Protein AF-A0A661XC95-F1 (afdb_monomer)

Foldseek 3Di:
DDDPVVVVVVVVVVVVVVVVVVVCCCCVPVVVVVVVVQCVQFDWDFDKQWAAFAFEAEPVRHGQWDRPDQQDIDGPLPPLSCLACPGADPNSQGQDHPSPVCRDQRRDDIDGATWTAHPVRHIDPPPPDPDDDRNGGHYDYAHEDPVVSNVQQVVQVVVCVVVVDQKGWDWDADPPVRGTHYTGMDGNVVPCSHDDDCVPPPDDDPPPVCVVPVLVVCVVVVVDDQFDKDACVQAWDDDPPDTHGDPGGDGIDGSVRSD

Structure (mmCIF, N/CA/C/O backbone):
data_AF-A0A661XC95-F1
#
_entry.id   AF-A0A661XC95-F1
#
loop_
_atom_site.group_PDB
_atom_site.id
_atom_site.type_symbol
_atom_site.label_atom_id
_atom_site.label_alt_id
_atom_site.label_comp_id
_atom_site.label_asym_id
_atom_site.label_entity_id
_atom_site.label_seq_id
_atom_site.pdbx_PDB_ins_code
_atom_site.Cartn_x
_atom_site.Cartn_y
_atom_site.Cartn_z
_atom_site.occupancy
_atom_site.B_iso_or_equiv
_atom_site.auth_seq_id
_atom_site.auth_comp_id
_atom_site.auth_asym_id
_atom_site.auth_atom_id
_atom_site.pdbx_PDB_model_num
ATOM 1 N N . MET A 1 1 ? 47.192 -33.156 -85.370 1.00 61.28 1 MET A N 1
ATOM 2 C CA . MET A 1 1 ? 48.100 -32.027 -85.066 1.00 61.28 1 MET A CA 1
ATOM 3 C C . MET A 1 1 ? 47.210 -30.832 -84.751 1.00 61.28 1 MET A C 1
ATOM 5 O O . MET A 1 1 ? 46.453 -30.442 -85.624 1.00 61.28 1 MET A O 1
ATOM 9 N N . VAL A 1 2 ? 47.159 -30.347 -83.506 1.00 69.81 2 VAL A N 1
ATOM 10 C CA . VAL A 1 2 ? 46.219 -29.265 -83.140 1.00 69.81 2 VAL A CA 1
ATOM 11 C C . VAL A 1 2 ? 46.620 -27.973 -83.857 1.00 69.81 2 VAL A C 1
ATOM 13 O O . VAL A 1 2 ? 47.780 -27.551 -83.767 1.00 69.81 2 VAL A O 1
ATOM 16 N N . ASP A 1 3 ? 45.662 -27.360 -84.555 1.00 82.44 3 ASP A N 1
ATOM 17 C CA . ASP A 1 3 ? 45.859 -26.136 -85.330 1.00 82.44 3 ASP A CA 1
ATOM 18 C C . ASP A 1 3 ? 46.505 -25.034 -84.485 1.00 82.44 3 ASP A C 1
ATOM 20 O O . ASP A 1 3 ? 46.140 -24.808 -83.326 1.00 82.44 3 ASP A O 1
ATOM 24 N N . SER A 1 4 ? 47.469 -24.315 -85.063 1.00 81.94 4 SER A N 1
ATOM 25 C CA . SER A 1 4 ? 48.186 -23.237 -84.364 1.00 81.94 4 SER A CA 1
ATOM 26 C C . SER A 1 4 ? 47.232 -22.151 -83.847 1.00 81.94 4 SER A C 1
ATOM 28 O O . SER A 1 4 ? 47.476 -21.571 -82.793 1.00 81.94 4 SER A O 1
ATOM 30 N N . ARG A 1 5 ? 46.089 -21.947 -84.519 1.00 83.81 5 ARG A N 1
ATOM 31 C CA . ARG A 1 5 ? 45.014 -21.034 -84.090 1.00 83.81 5 ARG A CA 1
ATOM 32 C C . ARG A 1 5 ? 44.337 -21.489 -82.795 1.00 83.81 5 ARG A C 1
ATOM 34 O O . ARG A 1 5 ? 44.127 -20.677 -81.900 1.00 83.81 5 ARG A O 1
ATOM 41 N N . ILE A 1 6 ? 44.056 -22.787 -82.664 1.00 87.44 6 ILE A N 1
ATOM 42 C CA . ILE A 1 6 ? 43.434 -23.362 -81.462 1.00 87.44 6 ILE A CA 1
ATOM 43 C C . ILE A 1 6 ? 44.389 -23.238 -80.275 1.00 87.44 6 ILE A C 1
ATOM 45 O O . ILE A 1 6 ? 43.962 -22.844 -79.196 1.00 87.44 6 ILE A O 1
ATOM 49 N N . ARG A 1 7 ? 45.691 -23.486 -80.476 1.00 86.25 7 ARG A N 1
ATOM 50 C CA . ARG A 1 7 ? 46.709 -23.322 -79.423 1.00 86.25 7 ARG A CA 1
ATOM 51 C C . ARG A 1 7 ? 46.819 -21.881 -78.921 1.00 86.25 7 ARG A C 1
ATOM 53 O O . ARG A 1 7 ? 46.944 -21.681 -77.718 1.00 86.25 7 ARG A O 1
ATOM 60 N N . ILE A 1 8 ? 46.715 -20.893 -79.810 1.00 88.19 8 ILE A N 1
ATOM 61 C CA . ILE A 1 8 ? 46.724 -19.471 -79.431 1.00 88.19 8 ILE A CA 1
ATOM 62 C C . ILE A 1 8 ? 45.481 -19.118 -78.602 1.00 88.19 8 ILE A C 1
ATOM 64 O O . ILE A 1 8 ? 45.605 -18.482 -77.559 1.00 88.19 8 ILE A O 1
ATOM 68 N N . ILE A 1 9 ? 44.292 -19.572 -79.013 1.00 88.62 9 ILE A N 1
ATOM 69 C CA . ILE A 1 9 ? 43.045 -19.319 -78.270 1.00 88.62 9 ILE A CA 1
ATOM 70 C C . ILE A 1 9 ? 43.092 -19.975 -76.883 1.00 88.62 9 ILE A C 1
ATOM 72 O O . ILE A 1 9 ? 42.761 -19.336 -75.886 1.00 88.62 9 ILE A O 1
ATOM 76 N N . LEU A 1 10 ? 43.557 -21.225 -76.801 1.00 89.62 10 LEU A N 1
ATOM 77 C CA . LEU A 1 10 ? 43.694 -21.955 -75.538 1.00 89.62 10 LEU A CA 1
ATOM 78 C C . LEU A 1 10 ? 44.702 -21.279 -74.602 1.00 89.62 10 LEU A C 1
ATOM 80 O O . LEU A 1 10 ? 44.463 -21.182 -73.401 1.00 89.62 10 LEU A O 1
ATOM 84 N N . PHE A 1 11 ? 45.795 -20.753 -75.155 1.00 91.75 11 PHE A N 1
ATOM 85 C CA . PHE A 1 11 ? 46.785 -19.997 -74.398 1.00 91.75 11 PHE A CA 1
ATOM 86 C C . PHE A 1 11 ? 46.203 -18.697 -73.826 1.00 91.75 11 PHE A C 1
ATOM 88 O O . PHE A 1 11 ? 46.366 -18.432 -72.638 1.00 91.75 11 PHE A O 1
ATOM 95 N N . ILE A 1 12 ? 45.465 -17.923 -74.629 1.00 92.62 12 ILE A N 1
ATOM 96 C CA . ILE A 1 12 ? 44.780 -16.703 -74.166 1.00 92.62 12 ILE A CA 1
ATOM 97 C C . ILE A 1 12 ? 43.753 -17.038 -73.075 1.00 92.62 12 ILE A C 1
ATOM 99 O O . ILE A 1 12 ? 43.665 -16.339 -72.064 1.00 92.62 12 ILE A O 1
ATOM 103 N N . PHE A 1 13 ? 43.011 -18.134 -73.240 1.00 94.00 13 PHE A N 1
ATOM 104 C CA . PHE A 1 13 ? 42.031 -18.591 -72.260 1.00 94.00 13 PHE A CA 1
ATOM 105 C C . PHE A 1 13 ? 42.691 -18.955 -70.921 1.00 94.00 13 PHE A C 1
ATOM 107 O O . PHE A 1 13 ? 42.285 -18.441 -69.878 1.00 94.00 13 PHE A O 1
ATOM 114 N N . ILE A 1 14 ? 43.764 -19.751 -70.941 1.00 93.75 14 ILE A N 1
ATOM 115 C CA . ILE A 1 14 ? 44.538 -20.112 -69.741 1.00 93.75 14 ILE A CA 1
ATOM 116 C C . ILE A 1 14 ? 45.132 -18.863 -69.077 1.00 93.75 14 ILE A C 1
ATOM 118 O O . ILE A 1 14 ? 45.064 -18.717 -67.855 1.00 93.75 14 ILE A O 1
ATOM 122 N N . LEU A 1 15 ? 45.664 -17.933 -69.872 1.00 94.44 15 LEU A N 1
ATOM 123 C CA . LEU A 1 15 ? 46.223 -16.681 -69.368 1.00 94.44 15 LEU A CA 1
ATOM 124 C C . LEU A 1 15 ? 45.158 -15.834 -68.654 1.00 94.44 15 LEU A C 1
ATOM 126 O O . LEU A 1 15 ? 45.433 -15.262 -67.600 1.00 94.44 15 LEU A O 1
ATOM 130 N N . SER A 1 16 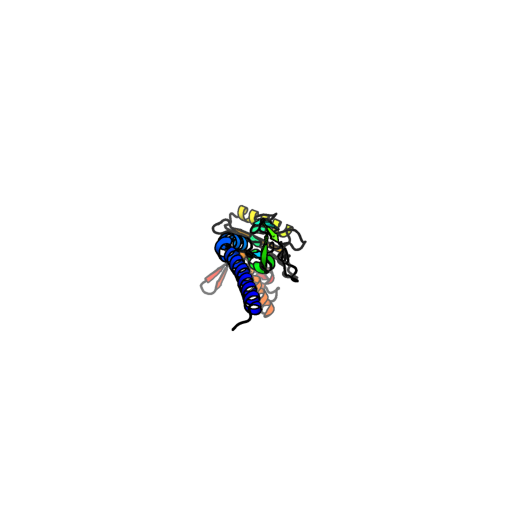? 43.925 -15.799 -69.166 1.00 93.19 16 SER A N 1
ATOM 131 C CA . SER A 1 16 ? 42.825 -15.072 -68.521 1.00 93.19 16 SER A CA 1
ATOM 132 C C . SER A 1 16 ? 42.447 -15.664 -67.155 1.00 93.19 16 SER A C 1
ATOM 134 O O . SER A 1 16 ? 42.276 -14.925 -66.183 1.00 93.19 16 SER A O 1
ATOM 136 N N . PHE A 1 17 ? 42.414 -16.998 -67.041 1.00 94.50 17 PHE A N 1
ATOM 137 C CA . PHE A 1 17 ? 42.200 -17.689 -65.768 1.00 94.50 17 PHE A CA 1
ATOM 138 C C . PHE A 1 17 ? 43.326 -17.409 -64.780 1.00 94.50 17 PHE A C 1
ATOM 140 O O . PHE A 1 17 ? 43.060 -17.178 -63.601 1.00 94.50 17 PHE A O 1
ATOM 147 N N . PHE A 1 18 ? 44.572 -17.360 -65.253 1.00 95.56 18 PHE A N 1
ATOM 148 C CA . PHE A 1 18 ? 45.712 -17.024 -64.407 1.00 95.56 18 PHE A CA 1
ATOM 149 C C . PHE A 1 18 ? 45.583 -15.619 -63.797 1.00 95.56 18 PHE A C 1
ATOM 151 O O . PHE A 1 18 ? 45.851 -15.440 -62.609 1.00 95.56 18 PHE A O 1
ATOM 158 N N . VAL A 1 19 ? 45.092 -14.633 -64.558 1.00 95.56 19 VAL A N 1
ATOM 159 C CA . VAL A 1 19 ? 44.824 -13.277 -64.043 1.00 95.56 19 VAL A CA 1
ATOM 160 C C . VAL A 1 19 ? 43.745 -13.293 -62.954 1.00 95.56 19 VAL A C 1
ATOM 162 O O . VAL A 1 19 ? 43.924 -12.667 -61.907 1.00 95.56 19 VAL A O 1
ATOM 165 N N . VAL A 1 20 ? 42.651 -14.036 -63.152 1.00 93.94 20 VAL A N 1
ATOM 166 C CA . VAL A 1 20 ? 41.572 -14.159 -62.153 1.00 93.94 20 VAL A CA 1
ATOM 167 C C . VAL A 1 20 ? 42.067 -14.859 -60.885 1.00 93.94 20 VAL A C 1
ATOM 169 O O . VAL A 1 20 ? 41.825 -14.368 -59.783 1.00 93.94 20 VAL A O 1
ATOM 172 N N . ILE A 1 21 ? 42.805 -15.965 -61.023 1.00 94.50 21 ILE A N 1
ATOM 173 C CA . ILE A 1 21 ? 43.371 -16.719 -59.895 1.00 94.50 21 ILE A CA 1
ATOM 174 C C . ILE A 1 21 ? 44.375 -15.858 -59.125 1.00 94.50 21 ILE A C 1
ATOM 176 O O . ILE A 1 21 ? 44.310 -15.793 -57.900 1.00 94.50 21 ILE A O 1
ATOM 180 N N . SER A 1 22 ? 45.254 -15.139 -59.826 1.00 93.56 22 SER A N 1
ATOM 181 C CA . SER A 1 22 ? 46.202 -14.200 -59.217 1.00 93.56 22 SER A CA 1
ATOM 182 C C . SER A 1 22 ? 45.478 -13.091 -58.449 1.00 93.56 22 SER A C 1
ATOM 184 O O . SER A 1 22 ? 45.824 -12.778 -57.306 1.00 93.56 22 SER A O 1
ATOM 186 N N . ARG A 1 23 ? 44.391 -12.549 -59.014 1.00 93.56 23 ARG A N 1
ATOM 187 C CA . ARG A 1 23 ? 43.562 -11.547 -58.337 1.00 93.56 23 ARG A CA 1
ATOM 188 C C . ARG A 1 23 ? 42.872 -12.108 -57.093 1.00 93.56 23 ARG A C 1
ATOM 190 O O . ARG A 1 23 ? 42.846 -11.433 -56.064 1.00 93.56 23 ARG A O 1
ATOM 197 N N . LEU A 1 24 ? 42.343 -13.330 -57.157 1.00 91.56 24 LEU A N 1
ATOM 198 C CA . LEU A 1 24 ? 41.747 -14.007 -56.004 1.00 91.56 24 LEU A CA 1
ATOM 199 C C . LEU A 1 24 ? 42.789 -14.292 -54.922 1.00 91.56 24 LEU A C 1
ATOM 201 O O . LEU A 1 24 ? 42.531 -13.987 -53.763 1.00 91.56 24 LEU A O 1
ATOM 205 N N . PHE A 1 25 ? 43.981 -14.769 -55.285 1.00 93.44 25 PHE A N 1
ATOM 206 C CA . PHE A 1 25 ? 45.091 -14.977 -54.353 1.00 93.44 25 PHE A CA 1
ATOM 207 C C . PHE A 1 25 ? 45.499 -13.666 -53.666 1.00 93.44 25 PHE A C 1
ATOM 209 O O . PHE A 1 25 ? 45.665 -13.611 -52.444 1.00 93.44 25 PHE A O 1
ATOM 216 N N . GLN A 1 26 ? 45.566 -12.567 -54.423 1.00 89.00 26 GLN A N 1
ATOM 217 C CA . GLN A 1 26 ? 45.837 -11.241 -53.876 1.00 89.00 26 GLN A CA 1
ATOM 218 C C . GLN A 1 26 ? 44.773 -10.809 -52.855 1.00 89.00 26 GLN A C 1
ATOM 220 O O . GLN A 1 26 ? 45.107 -10.217 -51.832 1.00 89.00 26 GLN A O 1
ATOM 225 N N . ILE A 1 27 ? 43.495 -11.106 -53.095 1.00 85.88 27 ILE A N 1
ATOM 226 C CA . ILE A 1 27 ? 42.402 -10.722 -52.192 1.00 85.88 27 ILE A CA 1
ATOM 227 C C . ILE A 1 27 ? 42.327 -11.654 -50.973 1.00 85.88 27 ILE A C 1
ATOM 229 O O . ILE A 1 27 ? 42.219 -11.176 -49.843 1.00 85.88 27 ILE A O 1
ATOM 233 N N . GLN A 1 28 ? 42.396 -12.967 -51.193 1.00 85.62 28 GLN A N 1
ATOM 234 C CA . GLN A 1 28 ? 42.127 -14.001 -50.192 1.00 85.62 28 GLN A CA 1
ATOM 235 C C . GLN A 1 28 ? 43.339 -14.388 -49.349 1.00 85.62 28 GLN A C 1
ATOM 237 O O . GLN A 1 28 ? 43.136 -14.833 -48.228 1.00 85.62 28 GLN A O 1
ATOM 242 N N . VAL A 1 29 ? 44.569 -14.230 -49.849 1.00 87.44 29 VAL A N 1
ATOM 243 C CA . VAL A 1 29 ? 45.795 -14.615 -49.125 1.00 87.44 29 VAL A CA 1
ATOM 244 C C . VAL A 1 29 ? 46.542 -13.375 -48.648 1.00 87.44 29 VAL A C 1
ATOM 246 O O . VAL A 1 29 ? 46.745 -13.195 -47.448 1.00 87.44 29 VAL A O 1
ATOM 249 N N . ILE A 1 30 ? 46.878 -12.462 -49.566 1.00 86.38 30 ILE A N 1
ATOM 250 C CA . ILE A 1 30 ? 47.629 -11.237 -49.232 1.00 86.38 30 ILE A CA 1
ATOM 251 C C . ILE A 1 30 ? 46.717 -10.228 -48.517 1.00 86.38 30 ILE A C 1
ATOM 253 O O . ILE A 1 30 ? 47.049 -9.689 -47.460 1.00 86.38 30 ILE A O 1
ATOM 257 N N . GLY A 1 31 ? 45.527 -9.995 -49.073 1.00 84.25 31 GLY A N 1
ATOM 258 C CA . GLY A 1 31 ? 44.527 -9.067 -48.553 1.00 84.25 31 GLY A CA 1
ATOM 259 C C . GLY A 1 31 ? 43.736 -9.588 -47.353 1.00 84.25 31 GLY A C 1
ATOM 260 O O . GLY A 1 31 ? 43.016 -8.798 -46.734 1.00 84.25 31 GLY A O 1
ATOM 261 N N . TYR A 1 32 ? 43.884 -10.868 -46.983 1.00 82.38 32 TYR A N 1
ATOM 262 C CA . TYR A 1 32 ? 43.092 -11.520 -45.934 1.00 82.38 32 TYR A CA 1
ATOM 263 C C . TYR A 1 32 ? 43.038 -10.703 -44.651 1.00 82.38 32 TYR A C 1
ATOM 265 O O . TYR A 1 32 ? 41.961 -10.415 -44.137 1.00 82.38 32 TYR A O 1
ATOM 273 N N . LYS A 1 33 ? 44.203 -10.284 -44.140 1.00 81.69 33 LYS A N 1
ATOM 274 C CA . LYS A 1 33 ? 44.282 -9.559 -42.866 1.00 81.69 33 LYS A CA 1
ATOM 275 C C . LYS A 1 33 ? 43.485 -8.253 -42.920 1.00 81.69 33 LYS A C 1
ATOM 277 O O . LYS A 1 33 ? 42.755 -7.952 -41.980 1.00 81.69 33 LYS A O 1
ATOM 282 N N . ARG A 1 34 ? 43.559 -7.518 -44.035 1.00 82.19 34 ARG A N 1
ATOM 283 C CA . ARG A 1 34 ? 42.839 -6.252 -44.240 1.00 82.19 34 ARG A CA 1
ATOM 284 C C . ARG A 1 34 ? 41.330 -6.473 -44.352 1.00 82.19 34 ARG A C 1
ATOM 286 O O . ARG A 1 34 ? 40.572 -5.802 -43.658 1.00 82.19 34 ARG A O 1
ATOM 293 N N . PHE A 1 35 ? 40.886 -7.414 -45.183 1.00 78.62 35 PHE A N 1
ATOM 294 C CA . PHE A 1 35 ? 39.456 -7.680 -45.374 1.00 78.62 35 PHE A CA 1
ATOM 295 C C . PHE A 1 35 ? 38.817 -8.358 -44.159 1.00 78.62 35 PHE A C 1
ATOM 297 O O . PHE A 1 35 ? 37.710 -7.992 -43.781 1.00 78.62 35 PHE A O 1
ATOM 304 N N . SER A 1 36 ? 39.535 -9.248 -43.471 1.00 76.56 36 SER A N 1
ATOM 305 C CA . SER A 1 36 ? 39.107 -9.844 -42.200 1.00 76.56 36 SER A CA 1
ATOM 306 C C . SER A 1 36 ? 38.964 -8.783 -41.104 1.00 76.56 36 SER A C 1
ATOM 308 O O . SER A 1 36 ? 37.989 -8.796 -40.358 1.00 76.56 36 SER A O 1
ATOM 310 N N . GLN A 1 37 ? 39.867 -7.797 -41.037 1.00 75.69 37 GLN A N 1
ATOM 311 C CA . GLN A 1 37 ? 39.726 -6.660 -40.120 1.00 75.69 37 GLN A CA 1
ATOM 312 C C . GLN A 1 37 ? 38.546 -5.745 -40.476 1.00 75.69 37 GLN A C 1
ATOM 314 O O . GLN A 1 37 ? 37.848 -5.279 -39.578 1.00 75.69 37 GLN A O 1
ATOM 319 N N . LEU A 1 38 ? 38.297 -5.485 -41.762 1.00 74.25 38 LEU A N 1
ATOM 320 C CA . LEU A 1 38 ? 37.144 -4.694 -42.210 1.00 74.25 38 LEU A CA 1
ATOM 321 C C . LEU A 1 38 ? 35.818 -5.423 -41.944 1.00 74.25 38 LEU A C 1
ATOM 323 O O . LEU A 1 38 ? 34.890 -4.806 -41.426 1.00 74.25 38 LEU A O 1
ATOM 327 N N . ALA A 1 39 ? 35.760 -6.736 -42.181 1.00 68.19 39 ALA A N 1
ATOM 328 C CA . ALA A 1 39 ? 34.625 -7.584 -41.818 1.00 68.19 39 ALA A CA 1
ATOM 329 C C . ALA A 1 39 ? 34.418 -7.621 -40.294 1.00 68.19 39 ALA A C 1
ATOM 331 O O . ALA A 1 39 ? 33.295 -7.451 -39.824 1.00 68.19 39 ALA A O 1
ATOM 332 N N . LYS A 1 40 ? 35.510 -7.706 -39.512 1.00 67.81 40 LYS A N 1
ATOM 333 C CA . LYS A 1 40 ? 35.492 -7.571 -38.043 1.00 67.81 40 LYS A CA 1
ATOM 334 C C . LYS A 1 40 ? 34.888 -6.259 -37.560 1.00 67.81 40 LYS A C 1
ATOM 336 O O . LYS A 1 40 ? 34.184 -6.244 -36.554 1.00 67.81 40 LYS A O 1
ATOM 341 N N . LYS A 1 41 ? 35.127 -5.172 -38.292 1.00 67.19 41 LYS A N 1
ATOM 342 C CA . LYS A 1 41 ? 34.551 -3.852 -38.010 1.00 67.19 41 LYS A CA 1
ATOM 343 C C . LYS A 1 41 ? 33.086 -3.728 -38.449 1.00 67.19 41 LYS A C 1
ATOM 345 O O . LYS A 1 41 ? 32.347 -2.986 -37.812 1.00 67.19 41 LYS A O 1
ATOM 350 N N . GLN A 1 42 ? 32.671 -4.452 -39.489 1.00 60.69 42 GLN A N 1
ATOM 351 C CA . GLN A 1 42 ? 31.314 -4.415 -40.051 1.00 60.69 42 GLN A CA 1
ATOM 352 C C . GLN A 1 42 ? 30.348 -5.454 -39.465 1.00 60.69 42 GLN A C 1
ATOM 354 O O . GLN A 1 42 ? 29.178 -5.460 -39.853 1.00 60.69 42 GLN A O 1
ATOM 359 N N . PHE A 1 43 ? 30.784 -6.325 -38.545 1.00 60.19 43 PHE A N 1
ATOM 360 C CA . PHE A 1 43 ? 29.888 -7.340 -37.997 1.00 60.19 43 PHE A CA 1
ATOM 361 C C . PHE A 1 43 ? 28.627 -6.703 -37.405 1.00 60.19 43 PHE A C 1
ATOM 363 O O . PHE A 1 43 ? 28.723 -5.773 -36.594 1.00 60.19 43 PHE A O 1
ATOM 370 N N . PRO A 1 44 ? 27.440 -7.205 -37.783 1.00 57.69 44 PRO A N 1
ATOM 371 C CA . PRO A 1 44 ? 26.209 -6.735 -37.192 1.00 57.69 44 PRO A CA 1
ATOM 372 C C . PRO A 1 44 ? 26.236 -7.073 -35.706 1.00 57.69 44 PRO A C 1
ATOM 374 O O . PRO A 1 44 ? 26.215 -8.243 -35.322 1.00 57.69 44 PRO A O 1
ATOM 377 N N . LYS A 1 45 ? 26.275 -6.046 -34.861 1.00 59.44 45 LYS A N 1
ATOM 378 C CA . LYS A 1 45 ? 26.039 -6.237 -33.436 1.00 59.44 45 LYS A CA 1
ATOM 379 C C . LYS A 1 45 ? 24.532 -6.290 -33.244 1.00 59.44 45 LYS A C 1
ATOM 381 O O . LYS A 1 45 ? 23.821 -5.332 -33.554 1.00 59.44 45 LYS A O 1
ATOM 386 N N . VAL A 1 46 ? 24.045 -7.427 -32.757 1.00 60.72 46 VAL A N 1
ATOM 387 C CA . VAL A 1 46 ? 22.696 -7.502 -32.197 1.00 60.72 46 VAL A CA 1
ATOM 388 C C . VAL A 1 46 ? 22.742 -6.669 -30.928 1.00 60.72 46 VAL A C 1
ATOM 390 O O . VAL A 1 46 ? 23.430 -7.039 -29.979 1.00 60.72 46 VAL A O 1
ATOM 393 N N . ASN A 1 47 ? 22.091 -5.511 -30.951 1.00 64.38 47 ASN A N 1
ATOM 394 C CA . ASN A 1 47 ? 21.921 -4.716 -29.752 1.00 64.38 47 ASN A CA 1
ATOM 395 C C . ASN A 1 47 ? 20.518 -4.969 -29.208 1.00 64.38 47 ASN A C 1
ATOM 397 O O . ASN A 1 47 ? 19.562 -5.157 -29.963 1.00 64.38 47 ASN A O 1
ATOM 401 N N . ILE A 1 48 ? 20.396 -4.998 -27.892 1.00 66.81 48 ILE A N 1
ATOM 402 C CA . ILE A 1 48 ? 19.097 -5.128 -27.244 1.00 66.81 48 ILE A CA 1
ATOM 403 C C . ILE A 1 48 ? 18.521 -3.714 -27.161 1.00 66.81 48 ILE A C 1
ATOM 405 O O . ILE A 1 48 ? 19.138 -2.844 -26.550 1.00 66.81 48 ILE A O 1
ATOM 409 N N . TRP A 1 49 ? 17.390 -3.463 -27.821 1.00 69.31 49 TRP A N 1
ATOM 410 C CA . TRP A 1 49 ? 16.634 -2.232 -27.628 1.00 69.31 49 TRP A CA 1
ATOM 411 C C . TRP A 1 49 ? 15.752 -2.419 -26.404 1.00 69.31 49 TRP A C 1
ATOM 413 O O . TRP A 1 49 ? 14.815 -3.221 -26.419 1.00 69.31 49 TRP A O 1
ATOM 423 N N . LYS A 1 50 ? 16.088 -1.709 -25.333 1.00 72.44 50 LYS A N 1
ATOM 424 C CA . LYS A 1 50 ? 15.247 -1.626 -24.149 1.00 72.44 50 LYS A CA 1
ATOM 425 C C . LYS A 1 50 ? 14.483 -0.305 -24.210 1.00 72.44 50 LYS A C 1
ATOM 427 O O . LYS A 1 50 ? 15.139 0.732 -24.324 1.00 72.44 50 LYS A O 1
ATOM 432 N N . PRO A 1 51 ? 13.146 -0.325 -24.174 1.00 78.81 51 PRO A N 1
ATOM 433 C CA . PRO A 1 51 ? 12.383 0.907 -24.062 1.00 78.81 51 PRO A CA 1
ATOM 434 C C . PRO A 1 51 ? 12.604 1.537 -22.682 1.00 78.81 51 PRO A C 1
ATOM 436 O O . PRO A 1 51 ? 12.938 0.855 -21.707 1.00 78.81 51 PRO A O 1
ATOM 439 N N . ARG A 1 52 ? 12.415 2.852 -22.594 1.00 84.81 52 ARG A N 1
ATOM 440 C CA . ARG A 1 52 ? 12.426 3.569 -21.318 1.00 84.81 52 ARG A CA 1
ATOM 441 C C . ARG A 1 52 ? 11.246 3.101 -20.473 1.00 84.81 52 ARG A C 1
ATOM 443 O O . ARG A 1 52 ? 10.144 2.952 -20.981 1.00 84.81 52 ARG A O 1
ATOM 450 N N . ARG A 1 53 ? 11.450 2.875 -19.179 1.00 89.62 53 ARG A N 1
ATOM 451 C CA . ARG A 1 53 ? 10.381 2.414 -18.284 1.00 89.62 53 ARG A CA 1
ATOM 452 C C . ARG A 1 53 ? 9.264 3.463 -18.170 1.00 89.62 53 ARG A C 1
ATOM 454 O O . ARG A 1 53 ? 9.565 4.645 -17.997 1.00 89.62 53 ARG A O 1
ATOM 461 N N . GLY A 1 54 ? 8.006 3.027 -18.231 1.00 91.81 54 GLY A N 1
ATOM 462 C CA . GLY A 1 54 ? 6.824 3.890 -18.139 1.00 91.81 54 GLY A CA 1
ATOM 463 C C . GLY A 1 54 ? 6.688 4.588 -16.783 1.00 91.81 54 GLY A C 1
ATOM 464 O O . GLY A 1 54 ? 7.234 4.129 -15.774 1.00 91.81 54 GLY A O 1
ATOM 465 N N . ASN A 1 55 ? 5.976 5.712 -16.752 1.00 93.38 55 ASN A N 1
ATOM 466 C CA . ASN A 1 55 ? 5.799 6.527 -15.548 1.00 93.38 55 ASN A CA 1
ATOM 467 C C . ASN A 1 55 ? 4.612 6.047 -14.707 1.00 93.38 55 ASN A C 1
ATOM 469 O O . ASN A 1 55 ? 3.718 5.353 -15.191 1.00 93.38 55 ASN A O 1
ATOM 473 N N . ILE A 1 56 ? 4.599 6.442 -13.438 1.00 94.31 56 ILE A N 1
ATOM 474 C CA . ILE A 1 56 ? 3.505 6.151 -12.513 1.00 94.31 56 ILE A CA 1
ATOM 475 C C . ILE A 1 56 ? 2.819 7.468 -12.175 1.00 94.31 56 ILE A C 1
ATOM 477 O O . ILE A 1 56 ? 3.479 8.427 -11.763 1.00 94.31 56 ILE A O 1
ATOM 481 N N . TYR A 1 57 ? 1.502 7.505 -12.336 1.00 94.44 57 TYR A N 1
ATOM 482 C CA . TYR A 1 57 ? 0.662 8.662 -12.064 1.00 94.44 57 TYR A CA 1
ATOM 483 C C . TYR A 1 57 ? -0.360 8.346 -10.978 1.00 94.44 57 TYR A C 1
ATOM 485 O O . TYR A 1 57 ? -0.737 7.195 -10.771 1.00 94.44 57 TYR A O 1
ATOM 493 N N . ASP A 1 58 ? -0.812 9.380 -10.283 1.00 94.12 58 ASP A N 1
ATOM 494 C CA . ASP A 1 58 ? -1.954 9.279 -9.379 1.00 94.12 58 ASP A CA 1
ATOM 495 C C . ASP A 1 58 ? -3.291 9.386 -10.134 1.00 94.12 58 ASP A C 1
ATOM 497 O O . ASP A 1 58 ? -3.308 9.569 -11.357 1.00 94.12 58 ASP A O 1
ATOM 501 N N . SER A 1 59 ? -4.412 9.315 -9.411 1.00 93.38 59 SER A N 1
ATOM 502 C CA . SER A 1 59 ? -5.759 9.326 -10.008 1.00 93.38 59 SER A CA 1
ATOM 503 C C . SER A 1 59 ? -6.087 10.612 -10.775 1.00 93.38 59 SER A C 1
ATOM 505 O O . SER A 1 59 ? -6.956 10.624 -11.643 1.00 93.38 59 SER A O 1
ATOM 507 N N . LYS A 1 60 ? -5.354 11.701 -10.505 1.00 93.69 60 LYS A N 1
ATOM 508 C CA . LYS A 1 60 ? -5.499 13.015 -11.152 1.00 93.69 60 LYS A CA 1
ATOM 509 C C . LYS A 1 60 ? -4.411 13.272 -12.200 1.00 93.69 60 LYS A C 1
ATOM 511 O O . LYS A 1 60 ? -4.276 14.396 -12.679 1.00 93.69 60 LYS A O 1
ATOM 516 N N . GLY A 1 61 ? -3.617 12.258 -12.550 1.00 92.75 61 GLY A N 1
ATOM 517 C CA . GLY A 1 61 ? -2.569 12.345 -13.567 1.00 92.75 61 GLY A CA 1
ATOM 518 C C . GLY A 1 61 ? -1.289 13.056 -13.117 1.00 92.75 61 GLY A C 1
ATOM 519 O O . GLY A 1 61 ? -0.467 13.427 -13.954 1.00 92.75 61 GLY A O 1
ATOM 520 N N . ARG A 1 62 ? -1.076 13.259 -11.813 1.00 92.06 62 ARG A N 1
ATOM 521 C CA . ARG A 1 62 ? 0.155 13.868 -11.282 1.00 92.06 62 ARG A CA 1
ATOM 522 C C . ARG A 1 62 ? 1.245 12.803 -11.125 1.00 92.06 62 ARG A C 1
ATOM 524 O O . ARG A 1 62 ? 0.971 11.686 -10.696 1.00 92.06 62 ARG A O 1
ATOM 531 N N . ILE A 1 63 ? 2.501 13.163 -11.398 1.00 91.38 63 ILE A N 1
ATOM 532 C CA . ILE A 1 63 ? 3.661 12.245 -11.420 1.00 91.38 63 ILE A CA 1
ATOM 533 C C . ILE A 1 63 ? 3.994 11.681 -10.033 1.00 91.38 63 ILE A C 1
ATOM 535 O O . ILE A 1 63 ? 4.514 12.406 -9.184 1.00 91.38 63 ILE A O 1
ATOM 539 N N . VAL A 1 64 ? 3.736 10.399 -9.806 1.00 92.31 64 VAL A N 1
ATOM 540 C CA . VAL A 1 64 ? 4.111 9.670 -8.582 1.00 92.31 64 VAL A CA 1
ATOM 541 C C . VAL A 1 64 ? 5.544 9.150 -8.679 1.00 92.31 64 VAL A C 1
ATOM 543 O O . VAL A 1 64 ? 6.317 9.330 -7.742 1.00 92.31 64 VAL A O 1
ATOM 546 N N . ALA A 1 65 ? 5.918 8.567 -9.821 1.00 92.06 65 ALA A N 1
ATOM 547 C CA . ALA A 1 65 ? 7.287 8.140 -10.096 1.00 92.06 65 ALA A CA 1
ATOM 548 C C . ALA A 1 65 ? 7.652 8.391 -11.564 1.00 92.06 65 ALA A C 1
ATOM 550 O O . ALA A 1 65 ? 6.926 7.989 -12.478 1.00 92.06 65 ALA A O 1
ATOM 551 N N . LEU A 1 66 ? 8.790 9.050 -11.776 1.00 91.81 66 LEU A N 1
ATOM 552 C CA . LEU A 1 66 ? 9.341 9.383 -13.087 1.00 91.81 66 LEU A CA 1
ATOM 553 C C . LEU A 1 66 ? 10.624 8.592 -13.335 1.00 91.81 66 LEU A C 1
ATOM 555 O O . LEU A 1 66 ? 11.469 8.482 -12.451 1.00 91.81 66 LEU A O 1
ATOM 559 N N . THR A 1 67 ? 10.810 8.088 -14.552 1.00 88.38 67 THR A N 1
ATOM 560 C CA . THR A 1 67 ? 12.107 7.535 -14.975 1.00 88.38 67 THR A CA 1
ATOM 561 C C . THR A 1 67 ? 13.052 8.669 -15.371 1.00 88.38 67 THR A C 1
ATOM 563 O O . THR A 1 67 ? 12.787 9.343 -16.369 1.00 88.38 67 THR A O 1
ATOM 566 N N . VAL A 1 68 ? 14.148 8.877 -14.636 1.00 84.12 68 VAL A N 1
ATOM 567 C CA . VAL A 1 68 ? 15.171 9.886 -14.993 1.00 84.12 68 VAL A CA 1
ATOM 568 C C . VAL A 1 68 ? 16.205 9.262 -15.924 1.00 84.12 68 VAL A C 1
ATOM 570 O O . VAL A 1 68 ? 16.351 9.703 -17.061 1.00 84.12 68 VAL A O 1
ATOM 573 N N . GLU A 1 69 ? 16.818 8.165 -15.481 1.00 77.25 69 GLU A N 1
ATOM 574 C CA . GLU A 1 69 ? 17.776 7.361 -16.242 1.00 77.25 69 GLU A CA 1
ATOM 575 C C . GLU A 1 69 ? 17.405 5.868 -16.200 1.00 77.25 69 GLU A C 1
ATOM 577 O O . GLU A 1 69 ? 16.493 5.448 -15.479 1.00 77.25 69 GLU A O 1
ATOM 582 N N . GLU A 1 70 ? 18.075 5.040 -17.008 1.00 72.19 70 GLU A N 1
ATOM 583 C CA . GLU A 1 70 ? 17.822 3.595 -17.024 1.00 72.19 70 GLU A CA 1
ATOM 584 C C . GLU A 1 70 ? 18.170 2.984 -15.656 1.00 72.19 70 GLU A C 1
ATOM 586 O O . GLU A 1 70 ? 19.336 2.858 -15.295 1.00 72.19 70 GLU A O 1
ATOM 591 N N . GLY A 1 71 ? 17.140 2.586 -14.903 1.00 74.31 71 GLY A N 1
ATOM 592 C CA . GLY A 1 71 ? 17.287 2.014 -13.562 1.00 74.31 71 GLY A CA 1
ATOM 593 C C . GLY A 1 71 ? 17.131 3.013 -12.414 1.00 74.31 71 GLY A C 1
ATOM 594 O O . GLY A 1 71 ? 17.172 2.586 -11.263 1.00 74.31 71 GLY A O 1
ATOM 595 N N . GLU A 1 72 ? 16.879 4.296 -12.697 1.00 82.38 72 GLU A N 1
ATOM 596 C CA . GLU A 1 72 ? 16.667 5.324 -11.674 1.00 82.38 72 GLU A CA 1
ATOM 597 C C . GLU A 1 72 ? 15.244 5.899 -11.717 1.00 82.38 72 GLU A C 1
ATOM 599 O O . GLU A 1 72 ? 14.719 6.286 -12.770 1.00 82.38 72 GLU A O 1
ATOM 604 N N . ARG A 1 73 ? 14.615 5.968 -10.537 1.00 87.06 73 ARG A N 1
ATOM 605 C CA . ARG A 1 73 ? 13.286 6.549 -10.337 1.00 87.06 73 ARG A CA 1
ATOM 606 C C . ARG A 1 73 ? 13.376 7.800 -9.483 1.00 87.06 73 ARG A C 1
ATOM 608 O O . ARG A 1 73 ? 13.903 7.763 -8.378 1.00 87.06 73 ARG A O 1
ATOM 615 N N . PHE A 1 74 ? 12.769 8.874 -9.969 1.00 89.56 74 PHE A N 1
ATOM 616 C CA . PHE A 1 74 ? 12.527 10.078 -9.192 1.00 89.56 74 PHE A CA 1
ATOM 617 C C . PHE A 1 74 ? 11.099 10.074 -8.646 1.00 89.56 74 PHE A C 1
ATOM 619 O O . PHE A 1 74 ? 10.135 9.995 -9.413 1.00 89.56 74 PHE A O 1
ATOM 626 N N . ILE A 1 75 ? 10.972 10.167 -7.322 1.00 89.94 75 ILE A N 1
ATOM 627 C CA . ILE A 1 75 ? 9.701 10.182 -6.591 1.00 89.94 75 ILE A CA 1
ATOM 628 C C . ILE A 1 75 ? 9.577 11.552 -5.908 1.00 89.94 75 ILE A C 1
ATOM 630 O O . ILE A 1 75 ? 10.264 11.788 -4.913 1.00 89.94 75 ILE A O 1
ATOM 634 N N . PRO A 1 76 ? 8.725 12.469 -6.409 1.00 85.38 76 PRO A N 1
ATOM 635 C CA . PRO A 1 76 ? 8.689 13.851 -5.923 1.00 85.38 76 PRO A CA 1
ATOM 636 C C . PRO A 1 76 ? 8.400 14.013 -4.424 1.00 85.38 76 PRO A C 1
ATOM 638 O O . PRO A 1 76 ? 8.850 14.983 -3.824 1.00 85.38 76 PRO A O 1
ATOM 641 N N . GLU A 1 77 ? 7.652 13.087 -3.815 1.00 80.12 77 GLU A N 1
ATOM 642 C CA . GLU A 1 77 ? 7.234 13.176 -2.401 1.00 80.12 77 GLU A CA 1
ATOM 643 C C . GLU A 1 77 ? 8.057 12.292 -1.455 1.00 80.12 77 GLU A C 1
ATOM 645 O O . GLU A 1 77 ? 7.723 12.165 -0.275 1.00 80.12 77 GLU A O 1
ATOM 650 N N . GLY A 1 78 ? 9.130 11.679 -1.967 1.00 83.38 78 GLY A N 1
ATOM 651 C CA . GLY A 1 78 ? 10.067 10.867 -1.194 1.00 83.38 78 GLY A CA 1
ATOM 652 C C . GLY A 1 78 ? 9.391 9.752 -0.393 1.00 83.38 78 GLY A C 1
ATOM 653 O O . GLY A 1 78 ? 8.553 9.008 -0.912 1.00 83.38 78 GLY A O 1
ATOM 654 N N . GLU A 1 79 ? 9.747 9.656 0.892 1.00 78.44 79 GLU A N 1
ATOM 655 C CA . GLU A 1 79 ? 9.421 8.518 1.764 1.00 78.44 79 GLU A CA 1
ATOM 656 C C . GLU A 1 79 ? 7.932 8.144 1.807 1.00 78.44 79 GLU A C 1
ATOM 658 O O . GLU A 1 79 ? 7.608 6.964 1.934 1.00 78.44 79 GLU A O 1
ATOM 663 N N . GLY A 1 80 ? 7.025 9.121 1.705 1.00 80.00 80 GLY A N 1
ATOM 664 C CA . GLY A 1 80 ? 5.581 8.873 1.780 1.00 80.00 80 GLY A CA 1
ATOM 665 C C . GLY A 1 80 ? 5.031 8.070 0.597 1.00 80.00 80 GLY A C 1
ATOM 666 O O . GLY A 1 80 ? 4.053 7.340 0.757 1.00 80.00 80 GLY A O 1
ATOM 667 N N . LEU A 1 81 ? 5.669 8.178 -0.574 1.00 83.56 81 LEU A N 1
ATOM 668 C CA . LEU A 1 81 ? 5.320 7.426 -1.783 1.00 83.56 81 LEU A CA 1
ATOM 669 C C . LEU A 1 81 ? 6.274 6.258 -2.046 1.00 83.56 81 LEU A C 1
ATOM 671 O O . LEU A 1 81 ? 5.838 5.256 -2.604 1.00 83.56 81 LEU A O 1
ATOM 675 N N . GLU A 1 82 ? 7.538 6.339 -1.624 1.00 83.31 82 GLU A N 1
ATOM 676 C CA . GLU A 1 82 ? 8.530 5.257 -1.773 1.00 83.31 82 GLU A CA 1
ATOM 677 C C . GLU A 1 82 ? 8.035 3.925 -1.215 1.00 83.31 82 GLU A C 1
ATOM 679 O O . GLU A 1 82 ? 8.223 2.874 -1.825 1.00 83.31 82 GLU A O 1
ATOM 684 N N . VAL A 1 83 ? 7.364 3.983 -0.065 1.00 79.19 83 VAL A N 1
ATOM 685 C CA . VAL A 1 83 ? 6.779 2.825 0.611 1.00 79.19 83 VAL A CA 1
ATOM 686 C C . VAL A 1 83 ? 5.799 2.059 -0.289 1.00 79.19 83 VAL A C 1
ATOM 688 O O . VAL A 1 83 ? 5.705 0.833 -0.221 1.00 79.19 83 VAL A O 1
ATOM 691 N N . PHE A 1 84 ? 5.077 2.786 -1.136 1.00 81.31 84 PHE A N 1
ATOM 692 C CA . PHE A 1 84 ? 4.058 2.248 -2.024 1.00 81.31 84 PHE A CA 1
ATOM 693 C C . PHE A 1 84 ? 4.630 1.897 -3.405 1.00 81.31 84 PHE A C 1
ATOM 695 O O . PHE A 1 84 ? 4.424 0.792 -3.912 1.00 81.31 84 PHE A O 1
ATOM 702 N N . VAL A 1 85 ? 5.383 2.825 -4.002 1.00 88.44 85 VAL A N 1
ATOM 703 C CA . VAL A 1 85 ? 6.001 2.652 -5.322 1.00 88.44 85 VAL A CA 1
ATOM 704 C C . VAL A 1 85 ? 6.971 1.473 -5.299 1.00 88.44 85 VAL A C 1
ATOM 706 O O . VAL A 1 85 ? 6.932 0.627 -6.191 1.00 88.44 85 VAL A O 1
ATOM 709 N N . GLY A 1 86 ? 7.782 1.370 -4.248 1.00 86.75 86 GLY A N 1
ATOM 710 C CA . GLY A 1 86 ? 8.879 0.421 -4.169 1.00 86.75 86 GLY A CA 1
ATOM 711 C C . GLY A 1 86 ? 10.123 0.926 -4.895 1.00 86.75 86 GLY A C 1
ATOM 712 O O . GLY A 1 86 ? 10.310 2.124 -5.102 1.00 86.75 86 GLY A O 1
ATOM 713 N N . PHE A 1 87 ? 11.007 0.001 -5.256 1.00 85.19 87 PHE A N 1
ATOM 714 C CA . PHE A 1 87 ? 12.295 0.318 -5.873 1.00 85.19 87 PHE A CA 1
ATOM 715 C C . PHE A 1 87 ? 12.636 -0.640 -7.011 1.00 85.19 87 PHE A C 1
ATOM 717 O O . PHE A 1 87 ? 12.046 -1.715 -7.161 1.00 85.19 87 PHE A O 1
ATOM 724 N N . LEU A 1 88 ? 13.627 -0.239 -7.805 1.00 88.44 88 LEU A N 1
ATOM 725 C CA . LEU A 1 88 ? 14.221 -1.058 -8.851 1.00 88.44 88 LEU A CA 1
ATOM 726 C C . LEU A 1 88 ? 15.490 -1.737 -8.331 1.00 88.44 88 LEU A C 1
ATOM 728 O O . LEU A 1 88 ? 16.240 -1.175 -7.536 1.00 88.44 88 LEU A O 1
ATOM 732 N N . ASN A 1 89 ? 15.756 -2.949 -8.803 1.00 87.06 89 ASN A N 1
ATOM 733 C CA . ASN A 1 89 ? 17.048 -3.587 -8.599 1.00 87.06 89 ASN A CA 1
ATOM 734 C C . ASN A 1 89 ? 18.117 -2.984 -9.534 1.00 87.06 89 ASN A C 1
ATOM 736 O O . ASN A 1 89 ? 17.827 -2.220 -10.453 1.00 87.06 89 ASN A O 1
ATOM 740 N N . TRP A 1 90 ? 19.368 -3.411 -9.363 1.00 82.25 90 TRP A N 1
ATOM 741 C CA . TRP A 1 90 ? 20.505 -3.007 -10.202 1.00 82.25 90 TRP A CA 1
ATOM 742 C C . TRP A 1 90 ? 20.366 -3.357 -11.698 1.00 82.25 90 TRP A C 1
ATOM 744 O O . TRP A 1 90 ? 21.161 -2.893 -12.511 1.00 82.25 90 TRP A O 1
ATOM 754 N N . LYS A 1 91 ? 19.384 -4.185 -12.083 1.00 84.94 91 LYS A N 1
ATOM 755 C CA . LYS A 1 91 ? 19.063 -4.511 -13.483 1.00 84.94 91 LYS A CA 1
ATOM 756 C C . LYS A 1 91 ? 17.968 -3.612 -14.074 1.00 84.94 91 LYS A C 1
ATOM 758 O O . LYS A 1 91 ? 17.634 -3.785 -15.247 1.00 84.94 91 LYS A O 1
ATOM 763 N N . GLY A 1 92 ? 17.404 -2.691 -13.287 1.00 83.81 92 GLY A N 1
ATOM 764 C CA . GLY A 1 92 ? 16.271 -1.848 -13.675 1.00 83.81 92 GLY A CA 1
ATOM 765 C C . GLY A 1 92 ? 14.921 -2.574 -13.653 1.00 83.81 92 GLY A C 1
ATOM 766 O O . GLY A 1 92 ? 13.983 -2.149 -14.327 1.00 83.81 92 GLY A O 1
ATOM 767 N N . GLU A 1 93 ? 14.819 -3.686 -12.923 1.00 88.25 93 GLU A N 1
ATOM 768 C CA . GLU A 1 93 ? 13.579 -4.451 -12.758 1.00 88.25 93 GLU A CA 1
ATOM 769 C C . GLU A 1 93 ? 12.944 -4.128 -11.408 1.00 88.25 93 GLU A C 1
ATOM 771 O O . GLU A 1 93 ? 13.652 -3.920 -10.421 1.00 88.25 93 GLU A O 1
ATOM 776 N N . GLY A 1 94 ? 11.613 -4.088 -11.363 1.00 89.69 94 GLY A N 1
ATOM 777 C CA . GLY A 1 94 ? 10.878 -3.839 -10.128 1.00 89.69 94 GLY A CA 1
ATOM 778 C C . GLY A 1 94 ? 11.187 -4.889 -9.072 1.00 89.69 94 GLY A C 1
ATOM 779 O O . GLY A 1 94 ? 11.072 -6.081 -9.338 1.00 89.69 94 GLY A O 1
ATOM 780 N N . ALA A 1 95 ? 11.605 -4.449 -7.888 1.00 87.19 95 ALA A N 1
ATOM 781 C CA . ALA A 1 95 ? 12.030 -5.321 -6.796 1.00 87.19 95 ALA A CA 1
ATOM 782 C C . ALA A 1 95 ? 11.031 -5.357 -5.632 1.00 87.19 95 ALA A C 1
ATOM 784 O O . ALA A 1 95 ? 11.022 -6.322 -4.871 1.00 87.19 95 ALA A O 1
ATOM 785 N N . SER A 1 96 ? 10.186 -4.333 -5.490 1.00 87.31 96 SER A N 1
ATOM 786 C CA . SER A 1 96 ? 9.119 -4.298 -4.488 1.00 87.31 96 SER A CA 1
ATOM 787 C C . SER A 1 96 ? 7.945 -3.420 -4.925 1.00 87.31 96 SER A C 1
ATOM 789 O O . SER A 1 96 ? 8.028 -2.716 -5.932 1.00 87.31 96 SER A O 1
ATOM 791 N N . GLY A 1 97 ? 6.857 -3.460 -4.150 1.00 87.25 97 GLY A N 1
ATOM 792 C CA . GLY A 1 97 ? 5.720 -2.552 -4.298 1.00 87.25 97 GLY A CA 1
ATOM 793 C C . GLY A 1 97 ? 5.059 -2.619 -5.675 1.00 87.25 97 GLY A C 1
ATOM 794 O O . GLY A 1 97 ? 5.005 -3.674 -6.315 1.00 87.25 97 GLY A O 1
ATOM 795 N N . ILE A 1 98 ? 4.568 -1.468 -6.129 1.00 90.31 98 ILE A N 1
ATOM 796 C CA . ILE A 1 98 ? 3.966 -1.304 -7.457 1.00 90.31 98 ILE A CA 1
ATOM 797 C C . ILE A 1 98 ? 4.962 -1.581 -8.579 1.00 90.31 98 ILE A C 1
ATOM 799 O O . ILE A 1 98 ? 4.581 -2.146 -9.604 1.00 90.31 98 ILE A O 1
ATOM 803 N N . GLU A 1 99 ? 6.237 -1.242 -8.391 1.00 91.25 99 GLU A N 1
ATOM 804 C CA . GLU A 1 99 ? 7.269 -1.508 -9.392 1.00 91.25 99 GLU A CA 1
ATOM 805 C C . GLU A 1 99 ? 7.416 -3.002 -9.684 1.00 91.25 99 GLU A C 1
ATOM 807 O O . GLU A 1 99 ? 7.580 -3.377 -10.846 1.00 91.25 99 GLU A O 1
ATOM 812 N N . TYR A 1 100 ? 7.351 -3.846 -8.649 1.00 91.25 100 TYR A N 1
ATOM 813 C CA . TYR A 1 100 ? 7.360 -5.302 -8.795 1.00 91.25 100 TYR A CA 1
ATOM 814 C C . TYR A 1 100 ? 6.063 -5.807 -9.430 1.00 91.25 100 TYR A C 1
ATOM 816 O O . TYR A 1 100 ? 6.115 -6.541 -10.415 1.00 91.25 100 TYR A O 1
ATOM 824 N N . LEU A 1 101 ? 4.909 -5.366 -8.914 1.00 91.44 101 LEU A N 1
ATOM 825 C CA . LEU A 1 101 ? 3.595 -5.834 -9.365 1.00 91.44 101 LEU A CA 1
ATOM 826 C C . LEU A 1 101 ? 3.333 -5.531 -10.848 1.00 91.44 101 LEU A C 1
ATOM 828 O O . LEU A 1 101 ? 2.828 -6.382 -11.574 1.00 91.44 101 LEU A O 1
ATOM 832 N N . PHE A 1 102 ? 3.707 -4.337 -11.310 1.00 93.69 102 PHE A N 1
ATOM 833 C CA . PHE A 1 102 ? 3.489 -3.887 -12.689 1.00 93.69 102 PHE A CA 1
ATOM 834 C C . PHE A 1 102 ? 4.771 -3.876 -13.521 1.00 93.69 102 PHE A C 1
ATOM 836 O O . PHE A 1 102 ? 4.867 -3.145 -14.510 1.00 93.69 102 PHE A O 1
ATOM 843 N N . ASN A 1 103 ? 5.768 -4.686 -13.150 1.00 92.44 103 ASN A N 1
ATOM 844 C CA . ASN A 1 103 ? 7.065 -4.672 -13.816 1.00 92.44 103 ASN A CA 1
ATOM 845 C C . ASN A 1 103 ? 6.965 -4.883 -15.331 1.00 92.44 103 ASN A C 1
ATOM 847 O O . ASN A 1 103 ? 7.621 -4.162 -16.080 1.00 92.44 103 ASN A O 1
ATOM 851 N N . ASP A 1 104 ? 6.142 -5.827 -15.775 1.00 90.75 104 ASP A N 1
ATOM 852 C CA . ASP A 1 104 ? 6.037 -6.186 -17.192 1.00 90.75 104 ASP A CA 1
ATOM 853 C C . ASP A 1 104 ? 5.353 -5.086 -18.014 1.00 90.75 104 ASP A C 1
ATOM 855 O O . ASP A 1 104 ? 5.769 -4.779 -19.132 1.00 90.75 104 ASP A O 1
ATOM 859 N N . VAL A 1 105 ? 4.364 -4.416 -17.417 1.00 91.00 105 VAL A N 1
ATOM 860 C CA . VAL A 1 105 ? 3.657 -3.277 -18.019 1.00 91.00 105 VAL A CA 1
ATOM 861 C C . VAL A 1 105 ? 4.590 -2.068 -18.133 1.00 91.00 105 VAL A C 1
ATOM 863 O O . VAL A 1 105 ? 4.694 -1.455 -19.199 1.00 91.00 105 VAL A O 1
ATOM 866 N N . LEU A 1 106 ? 5.313 -1.762 -17.052 1.00 91.25 106 LEU A N 1
ATOM 867 C CA . LEU A 1 106 ? 6.203 -0.607 -16.953 1.00 91.25 106 LEU A CA 1
ATOM 868 C C . LEU A 1 106 ? 7.479 -0.777 -17.785 1.00 91.25 106 LEU A C 1
ATOM 870 O O . LEU A 1 106 ? 7.946 0.190 -18.382 1.00 91.25 106 LEU A O 1
ATOM 874 N N . LYS A 1 107 ? 8.069 -1.980 -17.830 1.00 88.31 107 LYS A N 1
ATOM 875 C CA . LYS A 1 107 ? 9.314 -2.262 -18.569 1.00 88.31 107 LYS A CA 1
ATOM 876 C C . LYS A 1 107 ? 9.111 -2.225 -20.079 1.00 88.31 107 LYS A C 1
ATOM 878 O O . LYS A 1 107 ? 10.056 -1.885 -20.776 1.00 88.31 107 LYS A O 1
ATOM 883 N N . GLY A 1 108 ? 7.915 -2.550 -20.571 1.00 82.12 108 GLY A N 1
ATOM 884 C CA . GLY A 1 108 ? 7.627 -2.629 -22.001 1.00 82.12 108 GLY A CA 1
ATOM 885 C C . GLY A 1 108 ? 8.344 -3.785 -22.709 1.00 82.12 108 GLY A C 1
ATOM 886 O O . GLY A 1 108 ? 9.109 -4.553 -22.121 1.00 82.12 108 GLY A O 1
ATOM 887 N N . GLU A 1 109 ? 8.090 -3.919 -24.009 1.00 76.81 109 GLU A N 1
ATOM 888 C CA . GLU A 1 109 ? 8.647 -5.009 -24.809 1.00 76.81 109 GLU A CA 1
ATOM 889 C C . GLU A 1 109 ? 10.090 -4.730 -25.238 1.00 76.81 109 GLU A C 1
ATOM 891 O O . GLU A 1 109 ? 10.386 -3.807 -26.000 1.00 76.81 109 GLU A O 1
ATOM 896 N N . VAL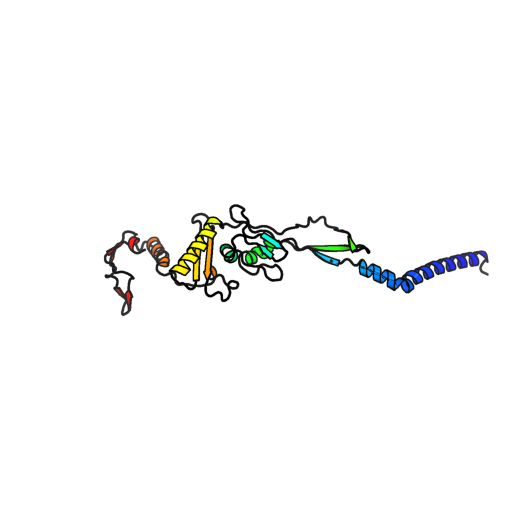 A 1 110 ? 11.007 -5.585 -24.790 1.00 72.06 110 VAL A N 1
ATOM 897 C CA . VAL A 1 110 ? 12.410 -5.542 -25.205 1.00 72.06 110 VAL A CA 1
ATOM 898 C C . VAL A 1 110 ? 12.549 -6.183 -26.587 1.00 72.06 110 VAL A C 1
ATOM 900 O O . VAL A 1 110 ? 12.442 -7.404 -26.725 1.00 72.06 110 VAL A O 1
ATOM 903 N N . LYS A 1 111 ? 12.854 -5.387 -27.618 1.00 67.94 111 LYS A N 1
ATOM 904 C CA . LYS A 1 111 ? 13.092 -5.899 -28.979 1.00 67.94 111 LYS A CA 1
ATOM 905 C C . LYS A 1 111 ? 14.589 -6.016 -29.276 1.00 67.94 111 LYS A C 1
ATOM 907 O O . LYS A 1 111 ? 15.393 -5.140 -28.968 1.00 67.94 111 LYS A O 1
ATOM 912 N N . LYS A 1 112 ? 15.007 -7.118 -29.905 1.00 63.00 112 LYS A N 1
ATOM 913 C CA . LYS A 1 112 ? 16.394 -7.282 -30.378 1.00 63.00 112 LYS A CA 1
ATOM 914 C C . LYS A 1 112 ? 16.537 -6.573 -31.721 1.00 63.00 112 LYS A C 1
ATOM 916 O O . LYS A 1 112 ? 15.993 -7.036 -32.717 1.00 63.00 112 LYS A O 1
ATOM 921 N N . VAL A 1 113 ? 17.290 -5.477 -31.761 1.00 66.62 113 VAL A N 1
ATOM 922 C CA . VAL A 1 113 ? 17.503 -4.703 -32.989 1.00 66.62 113 VAL A CA 1
ATOM 923 C C . VAL A 1 113 ? 18.910 -4.970 -33.511 1.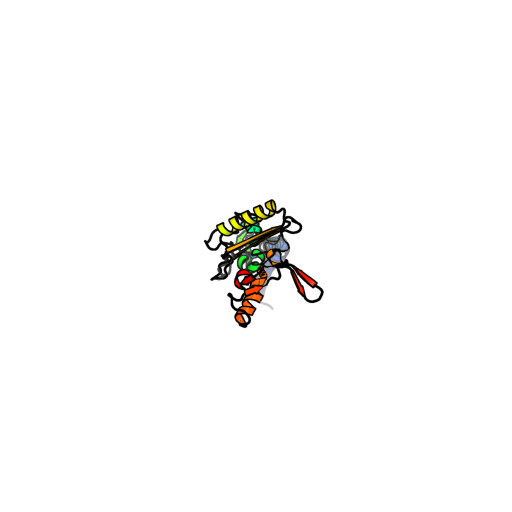00 66.62 113 VAL A C 1
ATOM 925 O O . VAL A 1 113 ? 19.914 -4.819 -32.812 1.00 66.62 113 VAL A O 1
ATOM 928 N N . LYS A 1 114 ? 19.008 -5.391 -34.772 1.00 59.38 114 LYS A N 1
ATOM 929 C CA . LYS A 1 114 ? 20.293 -5.642 -35.427 1.00 59.38 114 LYS A CA 1
ATOM 930 C C . LYS A 1 114 ? 20.812 -4.336 -36.022 1.00 59.38 114 LYS A C 1
ATOM 932 O O . LYS A 1 114 ? 20.244 -3.824 -36.979 1.00 59.38 114 LYS A O 1
ATOM 937 N N . TRP A 1 115 ? 21.907 -3.814 -35.479 1.00 61.66 115 TRP A N 1
ATOM 938 C CA . TRP A 1 115 ? 22.549 -2.610 -36.003 1.00 61.66 115 TRP A CA 1
ATOM 939 C C . TRP A 1 115 ? 23.782 -2.989 -36.820 1.00 61.66 115 TRP A C 1
ATOM 941 O O . TRP A 1 115 ? 24.581 -3.832 -36.404 1.00 61.66 115 TRP A O 1
ATOM 951 N N . MET A 1 116 ? 23.972 -2.333 -37.965 1.00 58.69 116 MET A N 1
ATOM 952 C CA . MET A 1 116 ? 25.239 -2.364 -38.696 1.00 58.69 116 MET A CA 1
ATOM 953 C C . MET A 1 116 ? 25.989 -1.057 -38.448 1.00 58.69 116 MET A C 1
ATOM 955 O O . MET A 1 116 ? 25.401 0.023 -38.434 1.00 58.69 116 MET A O 1
ATOM 959 N N . ARG A 1 117 ? 27.299 -1.141 -38.211 1.00 61.00 117 ARG A N 1
ATOM 960 C CA . ARG A 1 117 ? 28.169 0.039 -38.138 1.00 61.00 117 ARG A CA 1
ATOM 961 C C . ARG A 1 117 ? 28.993 0.132 -39.416 1.00 61.00 117 ARG A C 1
ATOM 963 O O . ARG A 1 117 ? 29.527 -0.867 -39.887 1.00 61.00 117 ARG A O 1
ATOM 970 N N . ASP A 1 118 ? 29.092 1.342 -39.953 1.00 58.34 118 ASP A N 1
ATOM 971 C CA . ASP A 1 118 ? 30.041 1.680 -41.012 1.00 58.34 118 ASP A CA 1
ATOM 972 C C . ASP A 1 118 ? 31.487 1.580 -40.480 1.00 58.34 118 ASP A C 1
ATOM 974 O O . ASP A 1 118 ? 31.738 1.691 -39.278 1.00 58.34 118 ASP A O 1
ATOM 978 N N . VAL A 1 119 ? 32.464 1.463 -41.380 1.00 56.34 119 VAL A N 1
ATOM 979 C CA . VAL A 1 119 ? 33.910 1.427 -41.090 1.00 56.34 119 VAL A CA 1
ATOM 980 C C . VAL A 1 119 ? 34.383 2.699 -40.364 1.00 56.34 119 VAL A C 1
ATOM 982 O O . VAL A 1 119 ? 35.387 2.674 -39.655 1.00 56.34 119 VAL A O 1
ATOM 985 N N . ARG A 1 120 ? 33.631 3.802 -40.496 1.00 65.19 120 ARG A N 1
ATOM 986 C CA . ARG A 1 120 ? 33.828 5.089 -39.798 1.00 65.19 120 ARG A CA 1
ATOM 987 C C . ARG A 1 120 ? 33.128 5.176 -38.430 1.00 65.19 120 ARG A C 1
ATOM 989 O O . ARG A 1 120 ? 33.058 6.251 -37.852 1.00 65.19 120 ARG A O 1
ATOM 996 N N . GLY A 1 121 ? 32.538 4.085 -37.935 1.00 58.41 121 GLY A N 1
ATOM 997 C CA . GLY A 1 121 ? 31.833 4.037 -36.645 1.00 58.41 121 GLY A CA 1
ATOM 998 C C . GLY A 1 121 ? 30.413 4.615 -36.652 1.00 58.41 121 GLY A C 1
ATOM 999 O O . GLY A 1 121 ? 29.709 4.504 -35.647 1.00 58.41 121 GLY A O 1
ATOM 1000 N N . ARG A 1 122 ? 29.955 5.177 -37.778 1.00 60.69 122 ARG A N 1
ATOM 1001 C CA . ARG A 1 122 ? 28.582 5.673 -37.936 1.00 60.69 122 ARG A CA 1
ATOM 1002 C C . ARG A 1 122 ? 27.599 4.505 -37.884 1.00 60.69 122 ARG A C 1
ATOM 1004 O O . ARG A 1 122 ? 27.799 3.485 -38.544 1.00 60.69 122 ARG A O 1
ATOM 1011 N N . LYS A 1 123 ? 26.543 4.648 -37.085 1.00 56.25 123 LYS A N 1
ATOM 1012 C CA . LYS A 1 123 ? 25.449 3.675 -37.018 1.00 56.25 123 LYS A CA 1
ATOM 1013 C C . LYS A 1 123 ? 24.679 3.752 -38.340 1.00 56.25 123 LYS A C 1
ATOM 1015 O O . LYS A 1 123 ? 24.086 4.782 -38.631 1.00 56.25 123 LYS A O 1
ATOM 1020 N N . ILE A 1 124 ? 24.705 2.690 -39.141 1.00 56.97 124 ILE A N 1
ATOM 1021 C CA . ILE A 1 124 ? 23.809 2.553 -40.288 1.00 56.97 124 ILE A CA 1
ATOM 1022 C C . ILE A 1 124 ? 22.561 1.864 -39.739 1.00 56.97 124 ILE A C 1
ATOM 1024 O O . ILE A 1 124 ? 22.572 0.666 -39.441 1.00 56.97 124 ILE A O 1
ATOM 1028 N N . LEU A 1 125 ? 21.497 2.642 -39.548 1.00 54.22 125 LEU A N 1
ATOM 1029 C CA . LEU A 1 125 ? 20.158 2.110 -39.319 1.00 54.22 125 LEU A CA 1
ATOM 1030 C C . LEU A 1 125 ? 19.780 1.280 -40.548 1.00 54.22 125 LEU A C 1
ATOM 1032 O O . LEU A 1 125 ? 19.369 1.821 -41.566 1.00 54.22 125 LEU A O 1
ATOM 1036 N N . ARG A 1 126 ? 19.938 -0.042 -40.476 1.00 51.66 126 ARG A N 1
ATOM 1037 C CA . ARG A 1 126 ? 19.237 -0.955 -41.381 1.00 51.66 126 ARG A CA 1
ATOM 1038 C C . ARG A 1 126 ? 18.165 -1.657 -40.574 1.00 51.66 126 ARG A C 1
ATOM 1040 O O . ARG A 1 126 ? 18.254 -2.844 -40.275 1.00 51.66 126 ARG A O 1
ATOM 1047 N N . VAL A 1 127 ? 17.196 -0.862 -40.149 1.00 52.41 127 VAL A N 1
ATOM 1048 C CA . VAL A 1 127 ? 15.992 -1.371 -39.516 1.00 52.41 127 VAL A CA 1
ATOM 1049 C C . VAL A 1 127 ? 15.125 -1.914 -40.648 1.00 52.41 127 VAL A C 1
ATOM 1051 O O . VAL A 1 127 ? 14.409 -1.171 -41.303 1.00 52.41 127 VAL A O 1
ATOM 1054 N N . ASN A 1 128 ? 15.225 -3.214 -40.924 1.00 52.31 128 ASN A N 1
ATOM 1055 C CA . ASN A 1 128 ? 14.094 -3.916 -41.522 1.00 52.31 128 ASN A CA 1
ATOM 1056 C C . ASN A 1 128 ? 13.065 -4.093 -40.395 1.00 52.31 128 ASN A C 1
ATOM 1058 O O . ASN A 1 128 ? 13.063 -5.130 -39.739 1.00 52.31 128 ASN A O 1
ATOM 1062 N N . CYS A 1 129 ? 12.254 -3.079 -40.101 1.00 50.28 129 CYS A N 1
ATOM 1063 C CA . CYS A 1 129 ? 11.108 -3.227 -39.204 1.00 50.28 129 CYS A CA 1
ATOM 1064 C C . CYS A 1 129 ? 9.942 -2.416 -39.758 1.00 50.28 129 CYS A C 1
ATOM 1066 O O . CYS A 1 129 ? 9.971 -1.192 -39.727 1.00 50.28 129 CYS A O 1
ATOM 1068 N N . GLY A 1 130 ? 8.906 -3.120 -40.214 1.00 48.94 130 GLY A N 1
ATOM 1069 C CA . GLY A 1 130 ? 7.540 -2.591 -40.185 1.00 48.94 130 GLY A CA 1
ATOM 1070 C C . GLY A 1 130 ? 7.001 -2.458 -38.752 1.00 48.94 130 GLY A C 1
ATOM 1071 O O . GLY A 1 130 ? 5.927 -1.906 -38.551 1.00 48.94 130 GLY A O 1
ATOM 1072 N N . ASP A 1 131 ? 7.753 -2.924 -37.753 1.00 54.56 131 ASP A N 1
ATOM 1073 C CA . ASP A 1 131 ? 7.438 -2.762 -36.341 1.00 54.56 131 ASP A CA 1
ATOM 1074 C C . ASP A 1 131 ? 7.822 -1.361 -35.856 1.00 54.56 131 ASP A C 1
ATOM 1076 O O . ASP A 1 131 ? 9.005 -1.034 -35.730 1.00 54.56 131 ASP A O 1
ATOM 1080 N N . VAL A 1 132 ? 6.821 -0.557 -35.505 1.00 58.91 132 VAL A N 1
ATOM 1081 C CA . VAL A 1 132 ? 7.010 0.653 -34.699 1.00 58.91 132 VAL A CA 1
ATOM 1082 C C . VAL A 1 132 ? 7.608 0.225 -33.354 1.00 58.91 132 VAL A C 1
ATOM 1084 O O . VAL A 1 132 ? 6.959 -0.454 -32.556 1.00 58.91 132 VAL A O 1
ATOM 1087 N N . LEU A 1 133 ? 8.881 0.550 -33.116 1.00 62.34 133 LEU A N 1
ATOM 1088 C CA . LEU A 1 133 ? 9.517 0.335 -31.818 1.00 62.34 133 LEU A CA 1
ATOM 1089 C C . LEU A 1 133 ? 8.920 1.341 -30.840 1.00 62.34 133 LEU A C 1
ATOM 1091 O O . LEU A 1 133 ? 9.104 2.543 -31.005 1.00 62.34 133 LEU A O 1
ATOM 1095 N N . LYS A 1 134 ? 8.206 0.857 -29.824 1.00 64.50 134 LYS A N 1
ATOM 1096 C CA . LYS A 1 134 ? 7.761 1.724 -28.739 1.00 64.50 134 LYS A CA 1
ATOM 1097 C C . LYS A 1 134 ? 8.999 2.183 -27.966 1.00 64.50 134 LYS A C 1
ATOM 1099 O O . LYS A 1 134 ? 9.801 1.356 -27.533 1.00 64.50 134 LYS A O 1
ATOM 1104 N N . GLU A 1 135 ? 9.187 3.493 -27.857 1.00 70.69 135 GLU A N 1
ATOM 1105 C CA . GLU A 1 135 ? 10.352 4.070 -27.175 1.00 70.69 135 GLU A CA 1
ATOM 1106 C C . GLU A 1 135 ? 10.222 3.977 -25.650 1.00 70.69 135 GLU A C 1
ATOM 1108 O O . GLU A 1 135 ? 11.233 3.939 -24.949 1.00 70.69 135 GLU A O 1
ATOM 1113 N N . GLU A 1 136 ? 8.991 3.851 -25.144 1.0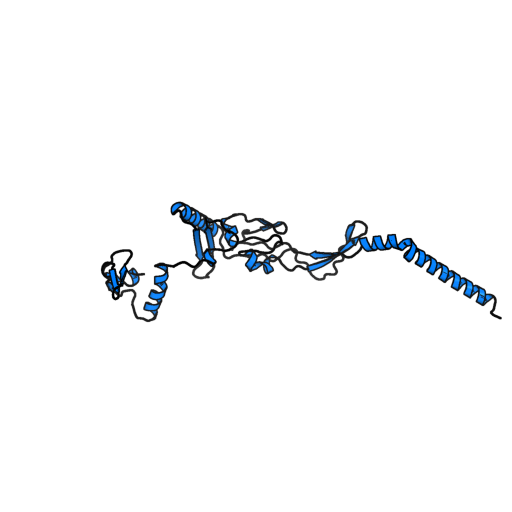0 80.50 136 GLU A N 1
ATOM 1114 C CA . GLU A 1 136 ? 8.679 3.807 -23.718 1.00 80.50 136 GLU A CA 1
ATOM 1115 C C . GLU A 1 136 ? 7.706 2.659 -23.379 1.00 80.50 136 GLU A C 1
ATOM 1117 O O . GLU A 1 136 ? 6.829 2.293 -24.168 1.00 80.50 136 GLU A O 1
ATOM 1122 N N . GLY A 1 137 ? 7.865 2.075 -22.193 1.00 84.25 137 GLY A N 1
ATOM 1123 C CA . GLY A 1 137 ? 6.910 1.154 -21.591 1.00 84.25 137 GLY A CA 1
ATOM 1124 C C . GLY A 1 137 ? 5.598 1.853 -21.238 1.00 84.25 137 GLY A C 1
ATOM 1125 O O . GLY A 1 137 ? 5.471 3.075 -21.330 1.00 84.25 137 GLY A O 1
ATOM 1126 N N . ASN A 1 138 ? 4.586 1.078 -20.856 1.00 90.38 138 ASN A N 1
ATOM 1127 C CA . ASN A 1 138 ? 3.286 1.655 -20.533 1.00 90.38 138 ASN A CA 1
ATOM 1128 C C . ASN A 1 138 ? 3.349 2.375 -19.190 1.00 90.38 138 ASN A C 1
ATOM 1130 O O . ASN A 1 138 ? 3.894 1.851 -18.221 1.00 90.38 138 ASN A O 1
ATOM 1134 N N . SER A 1 139 ? 2.757 3.561 -19.135 1.00 92.81 139 SER A N 1
ATOM 1135 C CA . SER A 1 139 ? 2.525 4.256 -17.876 1.00 92.81 139 SER A CA 1
ATOM 1136 C C . SER A 1 139 ? 1.281 3.710 -17.183 1.00 92.81 139 SER A C 1
ATOM 1138 O O . SER A 1 139 ? 0.354 3.242 -17.847 1.00 92.81 139 SER A O 1
ATOM 1140 N N . ILE A 1 140 ? 1.252 3.794 -15.857 1.00 94.06 140 ILE A N 1
ATOM 1141 C CA . ILE A 1 140 ? 0.116 3.350 -15.043 1.00 94.06 140 ILE A CA 1
ATOM 1142 C C . ILE A 1 140 ? -0.476 4.518 -14.260 1.00 94.06 140 ILE A C 1
ATOM 1144 O O . ILE A 1 140 ? 0.240 5.440 -13.863 1.00 94.06 140 ILE A O 1
ATOM 1148 N N . TYR A 1 141 ? -1.780 4.439 -14.021 1.00 95.12 141 TYR A N 1
ATOM 1149 C CA . TYR A 1 141 ? -2.528 5.361 -13.176 1.00 95.12 141 TYR A CA 1
ATOM 1150 C C . TYR A 1 141 ? -3.010 4.602 -11.949 1.00 95.12 141 TYR A C 1
ATOM 1152 O O . TYR A 1 141 ? -3.520 3.488 -12.056 1.00 95.12 141 TYR A O 1
ATOM 1160 N N . LEU A 1 142 ? -2.801 5.197 -10.785 1.00 93.75 142 LEU A N 1
ATOM 1161 C CA . LEU A 1 142 ? -3.183 4.640 -9.498 1.00 93.75 142 LEU A CA 1
ATOM 1162 C C . LEU A 1 142 ? -4.482 5.277 -9.019 1.00 93.75 142 LEU A C 1
ATOM 1164 O O . LEU A 1 142 ? -4.792 6.408 -9.379 1.00 93.75 142 LEU A O 1
ATOM 1168 N N . THR A 1 143 ? -5.182 4.594 -8.122 1.00 95.25 143 THR A N 1
ATOM 1169 C CA . THR A 1 143 ? -6.350 5.139 -7.411 1.00 95.25 143 THR A CA 1
ATOM 1170 C C . THR A 1 143 ? -5.962 6.114 -6.296 1.00 95.25 143 THR A C 1
ATOM 1172 O O . THR A 1 143 ? -6.787 6.889 -5.821 1.00 95.25 143 THR A O 1
ATOM 1175 N N . ILE A 1 144 ? -4.690 6.097 -5.885 1.00 92.62 144 ILE A N 1
ATOM 1176 C CA . ILE A 1 144 ? -4.176 6.928 -4.796 1.00 92.62 144 ILE A CA 1
ATOM 1177 C C . ILE A 1 144 ? -4.368 8.407 -5.121 1.00 92.62 144 ILE A C 1
ATOM 1179 O O . ILE A 1 144 ? -4.040 8.869 -6.214 1.00 92.62 144 ILE A O 1
ATOM 1183 N N . GLU A 1 145 ? -4.811 9.173 -4.129 1.00 92.81 145 GLU A N 1
ATOM 1184 C CA . GLU A 1 145 ? -4.797 10.625 -4.177 1.00 92.81 145 GLU A CA 1
ATOM 1185 C C . GLU A 1 145 ? -3.642 11.185 -3.360 1.00 92.81 145 GLU A C 1
ATOM 1187 O O . GLU A 1 145 ? -3.612 11.124 -2.133 1.00 92.81 145 GLU A O 1
ATOM 1192 N N . ARG A 1 146 ? -2.719 11.846 -4.050 1.00 89.00 146 ARG A N 1
ATOM 1193 C CA . ARG A 1 146 ? -1.536 12.469 -3.458 1.00 89.00 146 ARG A CA 1
ATOM 1194 C C . ARG A 1 146 ? -1.787 13.332 -2.198 1.00 89.00 146 ARG A C 1
ATOM 1196 O O . ARG A 1 146 ? -1.076 13.130 -1.218 1.00 89.00 146 ARG A O 1
ATOM 1203 N N . PRO A 1 147 ? -2.784 14.244 -2.133 1.00 90.62 147 PRO A N 1
ATOM 1204 C CA . PRO A 1 147 ? -3.023 15.037 -0.925 1.00 90.62 147 PRO A CA 1
ATOM 1205 C C . PRO A 1 147 ? -3.427 14.176 0.276 1.00 90.62 147 PRO A C 1
ATOM 1207 O O . PRO A 1 147 ? -2.991 14.438 1.397 1.00 90.62 147 PRO A O 1
ATOM 1210 N N . VAL A 1 148 ? -4.235 13.139 0.034 1.00 93.25 148 VAL A N 1
ATOM 1211 C CA . VAL A 1 148 ? -4.677 12.191 1.064 1.00 93.25 148 VAL A CA 1
ATOM 1212 C C . VAL A 1 148 ? -3.493 11.354 1.531 1.00 93.25 148 VAL A C 1
ATOM 1214 O O . VAL A 1 148 ? -3.265 11.239 2.732 1.00 93.25 148 VAL A O 1
ATOM 1217 N N . GLN A 1 149 ? -2.691 10.850 0.594 1.00 91.19 149 GLN A N 1
ATOM 1218 C CA . GLN A 1 149 ? -1.479 10.086 0.871 1.00 91.19 149 GLN A CA 1
ATOM 1219 C C . GLN A 1 149 ? -0.482 10.868 1.735 1.00 91.19 149 GLN A C 1
ATOM 1221 O O . GLN A 1 149 ? -0.018 10.359 2.758 1.00 91.19 149 GLN A O 1
ATOM 1226 N N . TYR A 1 150 ? -0.181 12.114 1.355 1.00 90.44 150 TYR A N 1
ATOM 1227 C CA . TYR A 1 150 ? 0.713 12.985 2.114 1.00 90.44 150 TYR A CA 1
ATOM 1228 C C . TYR A 1 150 ? 0.184 13.207 3.533 1.00 90.44 150 TYR A C 1
ATOM 1230 O O . TYR A 1 150 ? 0.906 12.994 4.509 1.00 90.44 150 TYR A O 1
ATOM 1238 N N . LYS A 1 151 ? -1.102 13.563 3.661 1.00 93.94 151 LYS A N 1
ATOM 1239 C CA . LYS A 1 151 ? -1.715 13.808 4.968 1.00 93.94 151 LYS A CA 1
ATOM 1240 C C . LYS A 1 151 ? -1.705 12.556 5.846 1.00 93.94 151 LYS A C 1
ATOM 1242 O O . LYS A 1 151 ? -1.384 12.659 7.028 1.00 93.94 151 LYS A O 1
ATOM 1247 N N . LEU A 1 152 ? -2.009 11.391 5.276 1.00 94.50 152 LEU A N 1
ATOM 1248 C CA . LEU A 1 152 ? -1.974 10.104 5.966 1.00 94.50 152 LEU A CA 1
ATOM 1249 C C . LEU A 1 152 ? -0.568 9.791 6.491 1.00 94.50 152 LEU A C 1
ATOM 1251 O O . LEU A 1 152 ? -0.412 9.475 7.668 1.00 94.50 152 LEU A O 1
ATOM 1255 N N . TYR A 1 153 ? 0.461 9.929 5.649 1.00 91.81 153 TYR A N 1
ATOM 1256 C CA . TYR A 1 153 ? 1.851 9.719 6.061 1.00 91.81 153 TYR A CA 1
ATOM 1257 C C . TYR A 1 153 ? 2.264 10.670 7.196 1.00 91.81 153 TYR A C 1
ATOM 1259 O O . TYR A 1 153 ? 2.837 10.214 8.188 1.00 91.81 153 TYR A O 1
ATOM 1267 N N . SER A 1 154 ? 1.931 11.963 7.101 1.00 92.25 154 SER A N 1
ATOM 1268 C CA . SER A 1 154 ? 2.213 12.935 8.167 1.00 92.25 154 SER A CA 1
ATOM 1269 C C . SER A 1 154 ? 1.552 12.538 9.489 1.00 92.25 154 SER A C 1
ATOM 1271 O O . SER A 1 154 ? 2.232 12.483 10.510 1.00 92.25 154 SER A O 1
ATOM 1273 N N . LEU A 1 155 ? 0.264 12.180 9.465 1.00 95.56 155 LEU A N 1
ATOM 1274 C CA . LEU A 1 155 ? -0.480 11.774 10.662 1.00 95.56 155 LEU A CA 1
ATOM 1275 C C . LEU A 1 155 ? 0.088 10.501 11.300 1.00 95.56 155 LEU A C 1
ATOM 1277 O O . LEU A 1 155 ? 0.240 10.441 12.518 1.00 95.56 155 LEU A O 1
ATOM 1281 N N . ILE A 1 156 ? 0.447 9.496 10.495 1.00 93.81 156 ILE A N 1
ATOM 1282 C CA . ILE A 1 156 ? 1.069 8.258 10.988 1.00 93.81 156 ILE A CA 1
ATOM 1283 C C . ILE A 1 156 ? 2.411 8.566 11.656 1.00 93.81 156 ILE A C 1
ATOM 1285 O O . ILE A 1 156 ? 2.698 8.056 12.740 1.00 93.81 156 ILE A O 1
ATOM 1289 N N . LYS A 1 157 ? 3.234 9.418 11.036 1.00 92.19 157 LYS A N 1
ATOM 1290 C CA . LYS A 1 157 ? 4.536 9.817 11.579 1.00 92.19 157 LYS A CA 1
ATOM 1291 C C . LYS A 1 157 ? 4.390 10.585 12.894 1.00 92.19 157 LYS A C 1
ATOM 1293 O O . LYS A 1 157 ? 5.098 10.280 13.853 1.00 92.19 157 LYS A O 1
ATOM 1298 N N . GLU A 1 158 ? 3.457 11.532 12.955 1.00 94.38 158 GLU A N 1
ATOM 1299 C CA . GLU A 1 158 ? 3.118 12.284 14.169 1.00 94.38 158 GLU A CA 1
ATOM 1300 C C . GLU A 1 158 ? 2.627 11.356 15.288 1.00 94.38 158 GLU A C 1
ATOM 1302 O O . GLU A 1 158 ? 3.129 11.428 16.411 1.00 94.38 158 GLU A O 1
ATOM 1307 N N . ALA A 1 159 ? 1.709 10.434 14.981 1.00 95.31 159 ALA A N 1
ATOM 1308 C CA . ALA A 1 159 ? 1.201 9.454 15.937 1.00 95.31 159 ALA A CA 1
ATOM 1309 C C . ALA A 1 159 ? 2.322 8.549 16.468 1.00 95.31 159 ALA A C 1
ATOM 1311 O O . ALA A 1 159 ? 2.431 8.334 17.674 1.00 95.31 159 ALA A O 1
ATOM 1312 N N . LEU A 1 160 ? 3.210 8.071 15.593 1.00 93.06 160 LEU A N 1
ATOM 1313 C CA . LEU A 1 160 ? 4.326 7.216 15.987 1.00 93.06 160 LEU A CA 1
ATOM 1314 C C . LEU A 1 160 ? 5.293 7.927 16.944 1.00 93.06 160 LEU A C 1
ATOM 1316 O O . LEU A 1 160 ? 5.804 7.308 17.877 1.00 93.06 160 LEU A O 1
ATOM 1320 N N . ILE A 1 161 ? 5.534 9.226 16.725 1.00 93.25 161 ILE A N 1
ATOM 1321 C CA . ILE A 1 161 ? 6.331 10.069 17.626 1.00 93.25 161 ILE A CA 1
ATOM 1322 C C . ILE A 1 161 ? 5.605 10.259 18.956 1.00 93.25 161 ILE A C 1
ATOM 1324 O O . ILE A 1 161 ? 6.191 9.978 20.000 1.00 93.25 161 ILE A O 1
ATOM 1328 N N . LYS A 1 162 ? 4.333 10.668 18.916 1.00 96.69 162 LYS A N 1
ATOM 1329 C CA . LYS A 1 162 ? 3.515 10.951 20.101 1.00 96.69 162 LYS A CA 1
ATOM 1330 C C . LYS A 1 162 ? 3.390 9.747 21.035 1.00 96.69 162 LYS A C 1
ATOM 1332 O O . LYS A 1 162 ? 3.537 9.897 22.241 1.00 96.69 162 LYS A O 1
ATOM 1337 N N . TYR A 1 163 ? 3.124 8.566 20.483 1.00 95.69 163 TYR A N 1
ATOM 1338 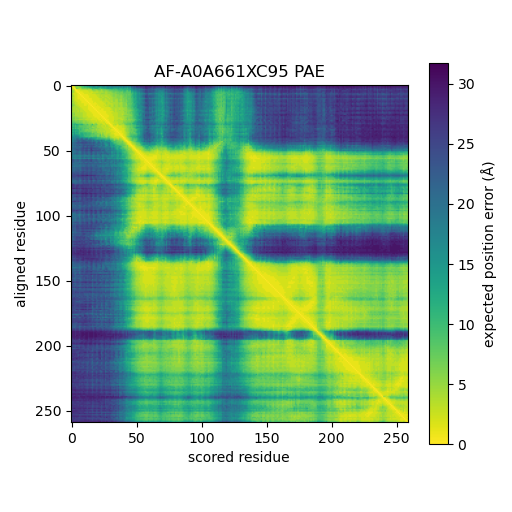C CA . TYR A 1 163 ? 2.901 7.339 21.255 1.00 95.69 163 TYR A CA 1
ATOM 1339 C C . TYR A 1 163 ? 4.162 6.480 21.411 1.00 95.69 163 TYR A C 1
ATOM 1341 O O . TYR A 1 163 ? 4.096 5.386 21.962 1.00 95.69 163 TYR A O 1
ATOM 1349 N N . ASN A 1 164 ? 5.312 6.959 20.924 1.00 93.25 164 ASN A N 1
ATOM 1350 C CA . ASN A 1 164 ? 6.588 6.244 20.942 1.00 93.25 164 ASN A CA 1
ATOM 1351 C C . ASN A 1 164 ? 6.504 4.793 20.412 1.00 93.25 164 ASN A C 1
ATOM 1353 O O . ASN A 1 164 ? 7.155 3.889 20.934 1.00 93.25 164 ASN A O 1
ATOM 1357 N N . GLY A 1 165 ? 5.698 4.565 19.372 1.00 89.75 165 GLY A N 1
ATOM 1358 C CA . GLY A 1 165 ? 5.476 3.232 18.807 1.00 89.75 165 GLY A CA 1
ATOM 1359 C C . GLY A 1 165 ? 6.661 2.716 17.982 1.00 89.75 165 GLY A C 1
ATOM 1360 O O . GLY A 1 165 ? 7.518 3.485 17.543 1.00 89.75 165 GLY A O 1
ATOM 1361 N N . ASN A 1 166 ? 6.693 1.403 17.730 1.00 88.38 166 ASN A N 1
ATOM 1362 C CA . ASN A 1 166 ? 7.706 0.764 16.874 1.00 88.38 166 ASN A CA 1
ATOM 1363 C C . ASN A 1 166 ? 7.386 0.909 15.382 1.00 88.38 166 ASN A C 1
ATOM 1365 O O . ASN A 1 166 ? 8.278 1.136 14.569 1.00 88.38 166 ASN A O 1
ATOM 1369 N N . TRP A 1 167 ? 6.113 0.780 15.021 1.00 89.12 167 TRP A N 1
ATOM 1370 C CA . TRP A 1 167 ? 5.614 0.970 13.668 1.00 89.12 167 TRP A CA 1
ATOM 1371 C C . TRP A 1 167 ? 4.152 1.414 13.721 1.00 89.12 167 TRP A C 1
ATOM 1373 O O . TRP A 1 167 ? 3.477 1.205 14.728 1.00 89.12 167 TRP A O 1
ATOM 1383 N N . ALA A 1 168 ? 3.677 2.038 12.653 1.00 90.44 168 ALA A N 1
ATOM 1384 C CA . ALA A 1 168 ? 2.284 2.418 12.477 1.00 90.44 168 ALA A CA 1
ATOM 1385 C C . ALA A 1 168 ? 1.930 2.363 10.991 1.00 90.44 168 ALA A C 1
ATOM 1387 O O . ALA A 1 168 ? 2.798 2.523 10.132 1.00 90.44 168 ALA A O 1
ATOM 1388 N N . ALA A 1 169 ? 0.664 2.111 10.692 1.00 90.94 169 ALA A N 1
ATOM 1389 C CA . ALA A 1 169 ? 0.161 1.912 9.343 1.00 90.94 169 ALA A CA 1
ATOM 1390 C C . ALA A 1 169 ? -1.252 2.487 9.222 1.00 90.94 169 ALA A C 1
ATOM 1392 O O . ALA A 1 169 ? -1.951 2.631 10.223 1.00 90.94 169 ALA A O 1
ATOM 1393 N N . GLY A 1 170 ? -1.668 2.800 8.000 1.00 91.94 170 GLY A N 1
ATOM 1394 C CA . GLY A 1 170 ? -3.010 3.281 7.716 1.00 91.94 170 GLY A CA 1
ATOM 1395 C C . GLY A 1 170 ? -3.386 3.088 6.254 1.00 91.94 170 GLY A C 1
ATOM 1396 O O . GLY A 1 170 ? -2.540 3.168 5.359 1.00 91.94 170 GLY A O 1
ATOM 1397 N N . ILE A 1 171 ? -4.674 2.841 6.036 1.00 94.12 171 ILE A N 1
ATOM 1398 C CA . ILE A 1 171 ? -5.305 2.721 4.723 1.00 94.12 171 ILE A CA 1
ATOM 1399 C C . ILE A 1 171 ? -6.511 3.657 4.711 1.00 94.12 171 ILE A C 1
ATOM 1401 O O . ILE A 1 171 ? -7.241 3.744 5.695 1.00 94.12 171 ILE A O 1
ATOM 1405 N N . VAL A 1 172 ? -6.717 4.344 3.595 1.00 96.00 172 VAL A N 1
ATOM 1406 C CA . VAL A 1 172 ? -7.926 5.108 3.298 1.00 96.00 172 VAL A CA 1
ATOM 1407 C C . VAL A 1 172 ? -8.527 4.510 2.039 1.00 96.00 172 VAL A C 1
ATOM 1409 O O . VAL A 1 172 ? -7.864 4.463 1.001 1.00 96.00 172 VAL A O 1
ATOM 1412 N N . GLN A 1 173 ? -9.765 4.046 2.147 1.00 96.69 173 GLN A N 1
ATOM 1413 C CA . GLN A 1 173 ? -10.499 3.395 1.073 1.00 96.69 173 GLN A CA 1
ATOM 1414 C C . GLN A 1 173 ? -11.809 4.139 0.820 1.00 96.69 173 GLN A C 1
ATOM 1416 O O . GLN A 1 173 ? -12.468 4.576 1.764 1.00 96.69 173 GLN A O 1
ATOM 1421 N N . ASP A 1 174 ? -12.182 4.266 -0.448 1.00 96.88 174 ASP A N 1
ATOM 1422 C CA . ASP A 1 174 ? -13.531 4.657 -0.830 1.00 96.88 174 ASP A CA 1
ATOM 1423 C C . ASP A 1 174 ? -14.498 3.482 -0.626 1.00 96.88 174 ASP A C 1
ATOM 1425 O O . ASP A 1 174 ? -14.289 2.393 -1.158 1.00 96.88 174 ASP A O 1
ATOM 1429 N N . VAL A 1 175 ? -15.564 3.699 0.143 1.00 96.31 175 VAL A N 1
ATOM 1430 C CA . VAL A 1 175 ? -16.486 2.628 0.563 1.00 96.31 175 VAL A CA 1
ATOM 1431 C C . VAL A 1 175 ? -17.289 2.060 -0.610 1.00 96.31 175 VAL A C 1
ATOM 1433 O O . VAL A 1 175 ? -17.588 0.870 -0.623 1.00 96.31 175 VAL A O 1
ATOM 1436 N N . TYR A 1 176 ? -17.642 2.891 -1.594 1.00 96.12 176 TYR A N 1
ATOM 1437 C CA . TYR A 1 176 ? -18.535 2.485 -2.682 1.00 96.12 176 TYR A CA 1
ATOM 1438 C C . TYR A 1 176 ? -17.790 1.796 -3.827 1.00 96.12 176 TYR A C 1
ATOM 1440 O O . TYR A 1 176 ? -18.260 0.791 -4.353 1.00 96.12 176 TYR A O 1
ATOM 1448 N N . SER A 1 177 ? -16.638 2.335 -4.222 1.00 96.56 177 SER A N 1
ATOM 1449 C CA . SER A 1 177 ? -15.809 1.796 -5.307 1.00 96.56 177 SER A CA 1
ATOM 1450 C C . SER A 1 177 ? -14.801 0.748 -4.832 1.00 96.56 177 SER A C 1
ATOM 1452 O O . SER A 1 177 ? -14.305 -0.040 -5.636 1.00 96.56 177 SER A O 1
ATOM 1454 N N . GLY A 1 178 ? -14.474 0.733 -3.537 1.00 95.94 178 GLY A N 1
ATOM 1455 C CA . GLY A 1 178 ? -13.403 -0.088 -2.979 1.00 95.94 178 GLY A CA 1
ATOM 1456 C C . GLY A 1 178 ? -11.998 0.415 -3.326 1.00 95.94 178 GLY A C 1
ATOM 1457 O O . GLY A 1 178 ? -11.016 -0.243 -2.971 1.00 95.94 178 GLY A O 1
ATOM 1458 N N . GLU A 1 179 ? -11.871 1.564 -3.994 1.00 96.19 179 GLU A N 1
ATOM 1459 C CA . GLU A 1 179 ? -10.586 2.136 -4.380 1.00 96.19 179 GLU A CA 1
ATOM 1460 C C . GLU A 1 179 ? -9.757 2.540 -3.160 1.00 96.19 179 GLU A C 1
ATOM 1462 O O . GLU A 1 179 ? -10.242 3.176 -2.224 1.00 96.19 179 GLU A O 1
ATOM 1467 N N . ILE A 1 180 ? -8.466 2.211 -3.180 1.00 94.56 180 ILE A N 1
ATOM 1468 C CA . ILE A 1 180 ? -7.537 2.665 -2.146 1.00 94.56 180 ILE A CA 1
ATOM 1469 C C . ILE A 1 180 ? -7.063 4.069 -2.515 1.00 94.56 180 ILE A C 1
ATOM 1471 O O . ILE A 1 180 ? -6.335 4.250 -3.492 1.00 94.56 180 ILE A O 1
ATOM 1475 N N . ILE A 1 181 ? -7.473 5.053 -1.720 1.00 95.00 181 ILE A N 1
ATOM 1476 C CA . ILE A 1 181 ? -7.154 6.473 -1.903 1.00 95.00 181 ILE A CA 1
ATOM 1477 C C . ILE A 1 181 ? -5.838 6.829 -1.200 1.00 95.00 181 ILE A C 1
ATOM 1479 O O . ILE A 1 181 ? -5.094 7.698 -1.657 1.00 95.00 181 ILE A O 1
ATOM 1483 N N . GLY A 1 182 ? -5.530 6.158 -0.089 1.00 93.19 182 GLY A N 1
ATOM 1484 C CA . GLY A 1 182 ? -4.306 6.368 0.677 1.00 93.19 182 GLY A CA 1
ATOM 1485 C C . GLY A 1 182 ? -3.820 5.075 1.313 1.00 93.19 182 GLY A C 1
ATOM 1486 O O . GLY A 1 182 ? -4.610 4.267 1.789 1.00 93.19 182 GLY A O 1
ATOM 1487 N N . PHE A 1 183 ? -2.511 4.868 1.325 1.00 91.25 183 PHE A N 1
ATOM 1488 C CA . PHE A 1 183 ? -1.887 3.664 1.855 1.00 91.25 183 PHE A CA 1
ATOM 1489 C C . PHE A 1 183 ? -0.483 3.996 2.350 1.00 91.25 183 PHE A C 1
ATOM 1491 O O . PHE A 1 183 ? 0.398 4.314 1.553 1.00 91.25 183 PHE A O 1
ATOM 1498 N N . SER A 1 184 ? -0.233 3.926 3.655 1.00 90.81 184 SER A N 1
ATOM 1499 C CA . SER A 1 184 ? 1.065 4.315 4.209 1.00 90.81 184 SER A CA 1
ATOM 1500 C C . SER A 1 184 ? 1.407 3.538 5.473 1.00 90.81 184 SER A C 1
ATOM 1502 O O . SER A 1 184 ? 0.530 3.130 6.232 1.00 90.81 184 SER A O 1
ATOM 1504 N N . TYR A 1 185 ? 2.701 3.349 5.715 1.00 89.69 185 TYR A N 1
ATOM 1505 C CA . TYR A 1 185 ? 3.216 2.872 6.990 1.00 89.69 185 TYR A CA 1
ATOM 1506 C C . TYR A 1 185 ? 4.567 3.514 7.300 1.00 89.69 185 TYR A C 1
ATOM 1508 O O . TYR A 1 185 ? 5.302 3.944 6.412 1.00 89.69 185 TYR A O 1
ATOM 1516 N N . VAL A 1 186 ? 4.912 3.534 8.581 1.00 88.00 186 VAL A N 1
ATOM 1517 C CA . VAL A 1 186 ? 6.220 3.940 9.090 1.00 88.00 186 VAL A CA 1
ATOM 1518 C C . VAL A 1 186 ? 6.686 2.868 10.067 1.00 88.00 186 VAL A C 1
ATOM 1520 O O . VAL A 1 186 ? 5.961 2.529 10.996 1.00 88.00 186 VAL A O 1
ATOM 1523 N N . ASP A 1 187 ? 7.890 2.328 9.871 1.00 86.50 187 ASP A N 1
ATOM 1524 C CA . ASP A 1 187 ? 8.510 1.347 10.774 1.00 86.50 187 ASP A CA 1
ATOM 1525 C C . ASP A 1 187 ? 9.877 1.873 11.242 1.00 86.50 187 ASP A C 1
ATOM 1527 O O . ASP A 1 187 ? 10.787 2.067 10.432 1.00 86.50 187 ASP A O 1
ATOM 1531 N N . ARG A 1 188 ? 10.031 2.110 12.553 1.00 82.81 188 ARG A N 1
ATOM 1532 C CA . ARG A 1 188 ? 11.283 2.598 13.161 1.00 82.81 188 ARG A CA 1
ATOM 1533 C C . ARG A 1 188 ? 12.382 1.550 13.186 1.00 82.81 188 ARG A C 1
ATOM 1535 O O . ARG A 1 188 ? 13.550 1.918 13.272 1.00 82.81 188 ARG A O 1
ATOM 1542 N N . SER A 1 189 ? 12.040 0.262 13.127 1.00 73.88 189 SER A N 1
ATOM 1543 C CA . SER A 1 189 ? 13.016 -0.824 13.232 1.00 73.88 189 SER A CA 1
ATOM 1544 C C . SER A 1 189 ? 14.075 -0.735 12.134 1.00 73.88 189 SER A C 1
ATOM 1546 O O . SER A 1 189 ? 15.203 -1.165 12.346 1.00 73.88 189 SER A O 1
ATOM 1548 N N . ASN A 1 190 ? 13.740 -0.163 10.970 1.00 62.97 190 ASN A N 1
ATOM 1549 C CA . ASN A 1 190 ? 14.634 0.099 9.833 1.00 62.97 190 ASN A CA 1
ATOM 1550 C C . ASN A 1 190 ? 15.438 -1.125 9.328 1.00 62.97 190 ASN A C 1
ATOM 1552 O O . ASN A 1 190 ? 16.259 -1.006 8.422 1.00 62.97 190 ASN A O 1
ATOM 1556 N N . ARG A 1 191 ? 15.195 -2.333 9.868 1.00 52.16 191 ARG A N 1
ATOM 1557 C CA . ARG A 1 191 ? 16.028 -3.523 9.629 1.00 52.16 191 ARG A CA 1
ATOM 1558 C C . ARG A 1 191 ? 15.882 -4.108 8.233 1.00 52.16 191 ARG A C 1
ATOM 1560 O O . ARG A 1 191 ? 16.690 -4.961 7.896 1.00 52.16 191 ARG A O 1
ATOM 1567 N N . LYS A 1 192 ? 14.889 -3.664 7.452 1.00 55.25 192 LYS A N 1
ATOM 1568 C CA . LYS A 1 192 ? 14.715 -3.881 6.004 1.00 55.25 192 LYS A CA 1
ATOM 1569 C C . LYS A 1 192 ? 13.484 -3.098 5.528 1.00 55.25 192 LYS A C 1
ATOM 1571 O O . LYS A 1 192 ? 12.415 -3.678 5.360 1.00 55.25 192 LYS A O 1
ATOM 1576 N N . LYS A 1 193 ? 13.640 -1.795 5.258 1.00 56.50 193 LYS A N 1
ATOM 1577 C CA . LYS A 1 193 ? 12.603 -0.949 4.613 1.00 56.50 193 LYS A CA 1
ATOM 1578 C C . LYS A 1 193 ? 12.083 -1.563 3.290 1.00 56.50 193 LYS A C 1
ATOM 1580 O O . LYS A 1 193 ? 10.993 -1.244 2.839 1.00 56.50 193 LYS A O 1
ATOM 1585 N N . TRP A 1 194 ? 12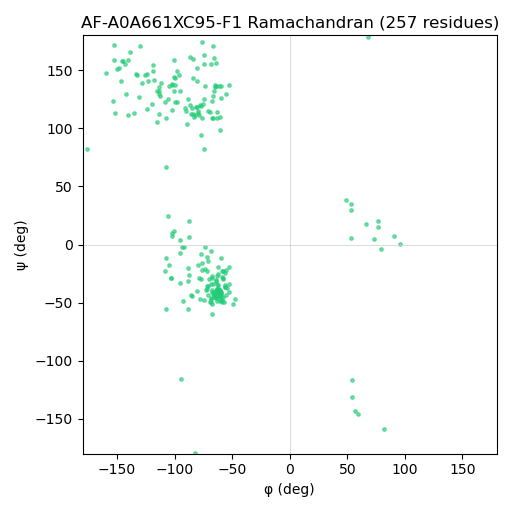.864 -2.487 2.722 1.00 54.97 194 TRP A N 1
ATOM 1586 C CA . TRP A 1 194 ? 12.790 -2.985 1.353 1.00 54.97 194 TRP A CA 1
ATOM 1587 C C . TRP A 1 194 ? 12.250 -4.418 1.179 1.00 54.97 194 TRP A C 1
ATOM 1589 O O . TRP A 1 194 ? 12.011 -4.815 0.045 1.00 54.97 194 TRP A O 1
ATOM 1599 N N . ILE A 1 195 ? 12.102 -5.218 2.249 1.00 57.94 195 ILE A N 1
ATOM 1600 C CA . ILE A 1 195 ? 11.788 -6.665 2.116 1.00 57.94 195 ILE A CA 1
ATOM 1601 C C . ILE A 1 195 ? 10.323 -6.996 2.401 1.00 57.94 195 ILE A C 1
ATOM 1603 O O . ILE A 1 195 ? 9.810 -7.961 1.847 1.00 57.94 195 ILE A O 1
ATOM 1607 N N . SER A 1 196 ? 9.640 -6.221 3.245 1.00 67.50 196 SER A N 1
ATOM 1608 C CA . SER A 1 196 ? 8.280 -6.566 3.657 1.00 67.50 196 SER A CA 1
ATOM 1609 C C . SER A 1 196 ? 7.500 -5.326 4.049 1.00 67.50 196 SER A C 1
ATOM 1611 O O . SER A 1 196 ? 7.912 -4.592 4.945 1.00 67.50 196 SER A O 1
ATOM 1613 N N . ASN A 1 197 ? 6.362 -5.116 3.398 1.00 78.38 197 ASN A N 1
ATOM 1614 C CA . ASN A 1 197 ? 5.391 -4.115 3.805 1.00 78.38 197 ASN A CA 1
ATOM 1615 C C . ASN A 1 197 ? 4.623 -4.663 5.025 1.00 78.38 197 ASN A C 1
ATOM 1617 O O . ASN A 1 197 ? 3.849 -5.613 4.858 1.00 78.38 197 ASN A O 1
ATOM 1621 N N . PRO A 1 198 ? 4.824 -4.132 6.247 1.00 80.81 198 PRO A N 1
ATOM 1622 C CA . PRO A 1 198 ? 4.199 -4.669 7.450 1.00 80.81 198 PRO A CA 1
ATOM 1623 C C . PRO A 1 198 ? 2.675 -4.573 7.404 1.00 80.81 198 PRO A C 1
ATOM 1625 O O . PRO A 1 198 ? 2.019 -5.429 7.978 1.00 80.81 198 PRO A O 1
ATOM 1628 N N . LEU A 1 199 ? 2.122 -3.601 6.673 1.00 82.50 199 LEU A N 1
ATOM 1629 C CA . LEU A 1 199 ? 0.680 -3.435 6.501 1.00 82.50 199 LEU A CA 1
ATOM 1630 C C . LEU A 1 199 ? 0.057 -4.631 5.753 1.00 82.50 199 LEU A C 1
ATOM 1632 O O . LEU A 1 199 ? -1.077 -4.997 6.026 1.00 82.50 199 LEU A O 1
ATOM 1636 N N . ILE A 1 200 ? 0.810 -5.270 4.851 1.00 83.31 200 ILE A N 1
ATOM 1637 C CA . ILE A 1 200 ? 0.346 -6.436 4.073 1.00 83.31 200 ILE A CA 1
ATOM 1638 C C . ILE A 1 200 ? 0.772 -7.759 4.723 1.00 83.31 200 ILE A C 1
ATOM 1640 O O . ILE A 1 200 ? 0.086 -8.767 4.608 1.00 83.31 200 ILE A O 1
ATOM 1644 N N . THR A 1 201 ? 1.937 -7.782 5.369 1.00 83.62 201 THR A N 1
ATOM 1645 C CA . THR A 1 201 ? 2.617 -9.037 5.738 1.00 83.62 201 THR A CA 1
ATOM 1646 C C . THR A 1 201 ? 2.533 -9.400 7.214 1.00 83.62 201 THR A C 1
ATOM 1648 O O . THR A 1 201 ? 2.805 -10.550 7.556 1.00 83.62 201 THR A O 1
ATOM 1651 N N . ARG A 1 202 ? 2.199 -8.458 8.107 1.00 85.38 202 ARG A N 1
ATOM 1652 C CA . ARG A 1 202 ? 2.087 -8.746 9.542 1.00 85.38 202 ARG A CA 1
ATOM 1653 C C . ARG A 1 202 ? 0.648 -9.055 9.920 1.00 85.38 202 ARG A C 1
ATOM 1655 O O . ARG A 1 202 ? -0.257 -8.279 9.636 1.00 85.38 202 ARG A O 1
ATOM 1662 N N . PHE A 1 203 ? 0.479 -10.143 10.659 1.00 88.25 203 PHE A N 1
ATOM 1663 C CA . PHE A 1 203 ? -0.743 -10.416 11.400 1.00 88.25 203 PHE A CA 1
ATOM 1664 C C . PHE A 1 203 ? -0.729 -9.633 12.713 1.00 88.25 203 PHE A C 1
ATOM 1666 O O . PHE A 1 203 ? 0.312 -9.513 13.363 1.00 88.25 203 PHE A O 1
ATOM 1673 N N . PHE A 1 204 ? -1.882 -9.099 13.094 1.00 88.69 204 PHE A N 1
ATOM 1674 C CA . PHE A 1 204 ? -2.105 -8.453 14.380 1.00 88.69 204 PHE A CA 1
ATOM 1675 C C . PHE A 1 204 ? -3.510 -8.786 14.870 1.00 88.69 204 PHE A C 1
ATOM 1677 O O . PHE A 1 204 ? -4.398 -9.098 14.075 1.00 88.69 204 PHE A O 1
ATOM 1684 N N . GLU A 1 205 ? -3.703 -8.731 16.182 1.00 91.44 205 GLU A N 1
ATOM 1685 C CA . GLU A 1 205 ? -5.013 -8.932 16.786 1.00 91.44 205 GLU A CA 1
ATOM 1686 C C . GLU A 1 205 ? -5.868 -7.672 16.565 1.00 91.44 205 GLU A C 1
ATOM 1688 O O . GLU A 1 205 ? -5.471 -6.584 16.988 1.00 91.44 205 GLU A O 1
ATOM 1693 N N . PRO A 1 206 ? -7.034 -7.775 15.904 1.00 91.56 206 PRO A N 1
ATOM 1694 C CA . PRO A 1 206 ? -7.890 -6.619 15.614 1.00 91.56 206 PRO A CA 1
ATOM 1695 C C . PRO A 1 206 ? -8.590 -6.043 16.861 1.00 91.56 206 PRO A C 1
ATOM 1697 O O . PRO A 1 206 ? -9.125 -4.931 16.818 1.00 91.56 206 PRO A O 1
ATOM 1700 N N . GLY A 1 207 ? -8.599 -6.776 17.979 1.00 92.06 207 GLY A N 1
ATOM 1701 C CA . GLY A 1 207 ? -9.254 -6.358 19.219 1.00 92.06 207 GLY A CA 1
ATOM 1702 C C . GLY A 1 207 ? -10.744 -6.062 19.023 1.00 92.06 207 GLY A C 1
ATOM 1703 O O . GLY A 1 207 ? -11.421 -6.713 18.226 1.00 92.06 207 GLY A O 1
ATOM 1704 N N . SER A 1 208 ? -11.256 -5.046 19.724 1.00 92.00 208 SER A N 1
ATOM 1705 C CA . SER A 1 208 ? -12.678 -4.669 19.688 1.00 92.00 208 SER A CA 1
ATOM 1706 C C . SER A 1 208 ? -13.204 -4.315 18.294 1.00 92.00 208 SER A C 1
ATOM 1708 O O . SER A 1 208 ? -14.399 -4.458 18.066 1.00 92.00 208 SER A O 1
ATOM 1710 N N . THR A 1 209 ? -12.347 -3.927 17.339 1.00 92.31 209 THR A N 1
ATOM 1711 C CA . THR A 1 209 ? -12.790 -3.631 15.960 1.00 92.31 209 THR A CA 1
ATOM 1712 C C . THR A 1 209 ? -13.398 -4.849 15.259 1.00 92.31 209 THR A C 1
ATOM 1714 O O . THR A 1 209 ? -14.252 -4.699 14.389 1.00 92.31 209 THR A O 1
ATOM 1717 N N . LEU A 1 210 ? -13.019 -6.064 15.672 1.00 94.75 210 LEU A N 1
ATOM 1718 C CA . LEU A 1 210 ? -13.547 -7.301 15.103 1.00 94.75 210 LEU A CA 1
ATOM 1719 C C . LEU A 1 210 ? -14.980 -7.600 15.547 1.00 94.75 210 LEU A C 1
ATOM 1721 O O . LEU A 1 210 ? -15.660 -8.342 14.846 1.00 94.75 210 LEU A O 1
ATOM 1725 N N . LYS A 1 211 ? -15.455 -7.031 16.669 1.00 93.44 211 LYS A N 1
ATOM 1726 C CA . LYS A 1 211 ? -16.787 -7.314 17.242 1.00 93.44 211 LYS A CA 1
ATOM 1727 C C . LYS A 1 211 ? -17.930 -7.066 16.256 1.00 93.44 211 LYS A C 1
ATOM 1729 O O . LYS A 1 211 ? -18.962 -7.720 16.355 1.00 93.44 211 LYS A O 1
ATOM 1734 N N . ILE A 1 212 ? -17.712 -6.202 15.264 1.00 94.19 212 ILE A N 1
ATOM 1735 C CA . ILE A 1 212 ? -18.657 -5.926 14.178 1.00 94.19 212 ILE A CA 1
ATOM 1736 C C . ILE A 1 212 ? -19.034 -7.212 13.419 1.00 94.19 212 ILE A C 1
ATOM 1738 O O . ILE A 1 212 ? -20.192 -7.367 13.048 1.00 94.19 212 ILE A O 1
ATOM 1742 N N . ILE A 1 213 ? -18.104 -8.158 13.221 1.00 96.00 213 ILE A N 1
ATOM 1743 C CA . ILE A 1 213 ? -18.371 -9.403 12.476 1.00 96.00 213 ILE A CA 1
ATOM 1744 C C . ILE A 1 213 ? -19.353 -10.330 13.213 1.00 96.00 213 ILE A C 1
ATOM 1746 O O . ILE A 1 213 ? -20.407 -10.620 12.648 1.00 96.00 213 ILE A O 1
ATOM 1750 N N . PRO A 1 214 ? -19.072 -10.809 14.445 1.00 95.00 214 PRO A N 1
ATOM 1751 C CA . PRO A 1 214 ? -20.025 -11.647 15.166 1.00 95.00 214 PRO A CA 1
ATOM 1752 C C . PRO A 1 214 ? -21.316 -10.892 15.487 1.00 95.00 214 PRO A C 1
ATOM 1754 O O . PRO A 1 214 ? -22.377 -11.507 15.501 1.00 95.00 214 PRO A O 1
ATOM 1757 N N . ALA A 1 215 ? -21.260 -9.572 15.691 1.00 94.44 215 ALA A N 1
ATOM 1758 C CA . ALA A 1 215 ? -22.465 -8.790 15.917 1.00 94.44 215 ALA A CA 1
ATOM 1759 C C . ALA A 1 215 ? -23.375 -8.733 14.681 1.00 94.44 215 ALA A C 1
ATOM 1761 O O . ALA A 1 215 ? -24.583 -8.919 14.804 1.00 94.44 215 ALA A O 1
ATOM 1762 N N . ALA A 1 216 ? -22.802 -8.540 13.488 1.00 95.56 216 ALA A N 1
ATOM 1763 C CA . ALA A 1 216 ? -23.546 -8.613 12.235 1.00 95.56 216 ALA A CA 1
ATOM 1764 C C . ALA A 1 216 ? -24.133 -10.014 12.013 1.00 95.56 216 ALA A C 1
ATOM 1766 O O . ALA A 1 216 ? -25.301 -10.127 11.658 1.00 95.56 216 ALA A O 1
ATOM 1767 N N . ALA A 1 217 ? -23.363 -11.072 12.290 1.00 96.25 217 ALA A N 1
ATOM 1768 C CA . ALA A 1 217 ? -23.847 -12.448 12.187 1.00 96.25 217 ALA A CA 1
ATOM 1769 C C . ALA A 1 217 ? -25.024 -12.724 13.138 1.00 96.25 217 ALA A C 1
ATOM 1771 O O . ALA A 1 217 ? -26.001 -13.344 12.739 1.00 96.25 217 ALA A O 1
ATOM 1772 N N . ALA A 1 218 ? -24.973 -12.227 14.376 1.00 95.00 218 ALA A N 1
ATOM 1773 C CA . ALA A 1 218 ? -26.056 -12.423 15.338 1.00 95.00 218 ALA A CA 1
ATOM 1774 C C . ALA A 1 218 ? -27.360 -11.708 14.937 1.00 95.00 218 ALA A C 1
ATOM 1776 O O . ALA A 1 218 ? -28.445 -12.230 15.198 1.00 95.00 218 ALA A O 1
ATOM 1777 N N . ILE A 1 219 ? -27.255 -10.537 14.295 1.00 95.38 219 ILE A N 1
ATOM 1778 C CA . ILE A 1 219 ? -28.411 -9.824 13.729 1.00 95.38 219 ILE A CA 1
ATOM 1779 C C . ILE A 1 219 ? -28.953 -10.568 12.501 1.00 95.38 219 ILE A C 1
ATOM 1781 O O . ILE A 1 219 ? -30.164 -10.727 12.383 1.00 95.38 219 ILE A O 1
ATOM 1785 N N . GLU A 1 220 ? -28.077 -11.042 11.609 1.00 96.69 220 GLU A N 1
ATOM 1786 C CA . GLU A 1 220 ? -28.461 -11.769 10.387 1.00 96.69 220 GLU A CA 1
ATOM 1787 C C . GLU A 1 220 ? -29.177 -13.092 10.702 1.00 96.69 220 GLU A C 1
ATOM 1789 O O . GLU A 1 220 ? -30.206 -13.401 10.109 1.00 96.69 220 GLU A O 1
ATOM 1794 N N . GLU A 1 221 ? -28.691 -13.838 11.698 1.00 96.75 221 GLU A N 1
ATOM 1795 C CA . GLU A 1 221 ? -29.322 -15.075 12.184 1.00 96.75 221 GLU A CA 1
ATOM 1796 C C . GLU A 1 221 ? -30.606 -14.810 13.000 1.00 96.75 221 GLU A C 1
ATOM 1798 O O . GLU A 1 221 ? -31.262 -15.744 13.463 1.00 96.75 221 GLU A O 1
ATOM 1803 N N . GLY A 1 222 ? -30.970 -13.540 13.216 1.00 95.12 222 GLY A N 1
ATOM 1804 C CA . GLY A 1 222 ? -32.156 -13.145 13.977 1.00 95.12 222 GLY A CA 1
ATOM 1805 C C . GLY A 1 222 ? -32.090 -13.500 15.464 1.00 95.12 222 GLY A C 1
ATOM 1806 O O . GLY A 1 222 ? -33.125 -13.531 16.129 1.00 95.12 222 GLY A O 1
ATOM 1807 N N . VAL A 1 223 ? -30.893 -13.781 15.991 1.00 95.75 223 VAL A N 1
ATOM 1808 C CA . VAL A 1 223 ? -30.681 -14.129 17.403 1.00 95.75 223 VAL A CA 1
ATOM 1809 C C . VAL A 1 223 ? -30.870 -12.898 18.285 1.00 95.75 223 VAL A C 1
ATOM 1811 O O . VAL A 1 223 ? -31.447 -13.014 19.364 1.00 95.75 223 VAL A O 1
ATOM 1814 N N . PHE A 1 224 ? -30.421 -11.729 17.812 1.00 93.81 224 PHE A N 1
ATOM 1815 C CA . PHE A 1 224 ? -30.528 -10.457 18.526 1.00 93.81 224 PHE A CA 1
ATOM 1816 C C . PHE A 1 224 ? -31.062 -9.334 17.635 1.00 93.81 224 PHE A C 1
ATOM 1818 O O . PHE A 1 224 ? -30.731 -9.231 16.455 1.00 93.81 224 PHE A O 1
ATOM 1825 N N . SER A 1 225 ? -31.832 -8.433 18.239 1.00 93.94 225 SER A N 1
ATOM 1826 C CA . SER A 1 225 ? -32.209 -7.136 17.678 1.00 93.94 225 SER A CA 1
ATOM 1827 C C . SER A 1 225 ? -31.303 -6.024 18.230 1.00 93.94 225 SER A C 1
ATOM 1829 O O . SER A 1 225 ? -30.888 -6.086 19.388 1.00 93.94 225 SER A O 1
ATOM 1831 N N . PRO A 1 226 ? -31.028 -4.942 17.472 1.00 93.25 226 PRO A N 1
ATOM 1832 C CA . PRO A 1 226 ? -30.188 -3.830 17.941 1.00 93.25 226 PRO A CA 1
ATOM 1833 C C . PRO A 1 226 ? -30.636 -3.174 19.261 1.00 93.25 226 PRO A C 1
ATOM 1835 O O . PRO A 1 226 ? -29.845 -2.496 19.917 1.00 93.25 226 PRO A O 1
ATOM 1838 N N . GLN A 1 227 ? -31.908 -3.329 19.627 1.00 95.19 227 GLN A N 1
ATOM 1839 C CA . GLN A 1 227 ? -32.544 -2.755 20.811 1.00 95.19 227 GLN A CA 1
ATOM 1840 C C . GLN A 1 227 ? -32.563 -3.709 22.013 1.00 95.19 227 GLN A C 1
ATOM 1842 O O . GLN A 1 227 ? -32.959 -3.283 23.101 1.00 95.19 227 GLN A O 1
ATOM 1847 N N . ASP A 1 228 ? -32.151 -4.967 21.834 1.00 95.00 228 ASP A N 1
ATOM 1848 C CA . ASP A 1 228 ? -32.114 -5.949 22.914 1.00 95.00 228 ASP A CA 1
ATOM 1849 C C . ASP A 1 228 ? -31.164 -5.479 24.007 1.00 95.00 228 ASP A C 1
ATOM 1851 O O . ASP A 1 228 ? -30.085 -4.959 23.722 1.00 95.00 228 ASP A O 1
ATOM 1855 N N . LYS A 1 229 ? -31.584 -5.629 25.263 1.00 95.50 229 LYS A N 1
ATOM 1856 C CA . LYS A 1 229 ? -30.808 -5.199 26.424 1.00 95.50 229 LYS A CA 1
ATOM 1857 C C . LYS A 1 229 ? -30.094 -6.377 27.056 1.00 95.50 229 LYS A C 1
ATOM 1859 O O . LYS A 1 229 ? -30.719 -7.387 27.368 1.00 95.50 229 LYS A O 1
ATOM 1864 N N . PHE A 1 230 ? -28.814 -6.183 27.328 1.00 93.06 230 PHE A N 1
ATOM 1865 C CA . PHE A 1 230 ? -27.965 -7.126 28.030 1.00 93.06 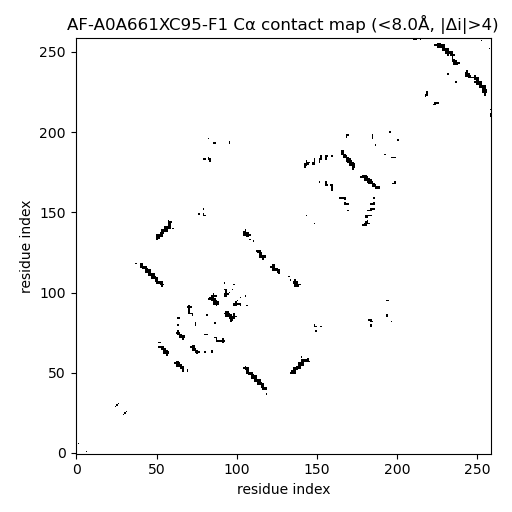230 PHE A CA 1
ATOM 1866 C C . PHE A 1 230 ? -27.470 -6.496 29.320 1.00 93.06 230 PHE A C 1
ATOM 1868 O O . PHE A 1 230 ? -27.182 -5.300 29.385 1.00 93.06 230 PHE A O 1
ATOM 1875 N N . TRP A 1 231 ? -27.401 -7.321 30.353 1.00 94.00 231 TRP A N 1
ATOM 1876 C CA . TRP A 1 231 ? -26.768 -6.974 31.608 1.00 94.00 231 TRP A CA 1
ATOM 1877 C C . TRP A 1 231 ? -25.291 -7.372 31.521 1.00 94.00 231 TRP A C 1
ATOM 1879 O O . TRP A 1 231 ? -24.989 -8.553 31.386 1.00 94.00 231 TRP A O 1
ATOM 1889 N N . CYS A 1 232 ? -24.378 -6.399 31.564 1.00 91.69 232 CYS A N 1
ATOM 1890 C CA . CYS A 1 232 ? -22.932 -6.618 31.419 1.00 91.69 232 CYS A CA 1
ATOM 1891 C C . CYS A 1 232 ? -22.218 -6.930 32.750 1.00 91.69 232 CYS A C 1
ATOM 1893 O O . CYS A 1 232 ? -21.005 -6.757 32.857 1.00 91.69 232 CYS A O 1
ATOM 1895 N N . GLU A 1 233 ? -22.961 -7.371 33.773 1.00 91.62 233 GLU A N 1
ATOM 1896 C CA . GLU A 1 233 ? -22.418 -7.915 35.032 1.00 91.62 233 GLU A CA 1
ATOM 1897 C C . GLU A 1 233 ? -21.400 -6.996 35.730 1.00 91.62 233 GLU A C 1
ATOM 1899 O O . GLU A 1 233 ? -20.417 -7.444 36.321 1.00 91.62 233 GLU A O 1
ATOM 1904 N N . GLU A 1 234 ? -21.605 -5.677 35.629 1.00 91.44 234 GLU A N 1
ATOM 1905 C CA . GLU A 1 234 ? -20.712 -4.655 36.193 1.00 91.44 234 GLU A CA 1
ATOM 1906 C C . GLU A 1 234 ? -19.237 -4.824 35.756 1.00 91.44 234 GLU A C 1
ATOM 1908 O O . GLU A 1 234 ? -18.302 -4.432 36.466 1.00 91.44 234 GLU A O 1
ATOM 1913 N N . GLY A 1 235 ? -19.029 -5.387 34.557 1.00 89.50 235 GLY A N 1
ATOM 1914 C CA . GLY A 1 235 ? -17.741 -5.555 33.884 1.00 89.50 235 GLY A CA 1
ATOM 1915 C C . GLY A 1 235 ? -16.995 -6.863 34.170 1.00 89.50 235 GLY A C 1
ATOM 1916 O O . GLY A 1 235 ? -15.838 -6.989 33.755 1.00 89.50 235 GLY A O 1
ATOM 1917 N N . VAL A 1 236 ? -17.598 -7.826 34.880 1.00 91.12 236 VAL A N 1
ATOM 1918 C CA . VAL A 1 236 ? -17.001 -9.157 35.095 1.00 91.12 236 VAL A CA 1
ATOM 1919 C C . VAL A 1 236 ? -18.040 -10.251 34.882 1.00 91.12 236 VAL A C 1
ATOM 1921 O O . VAL A 1 236 ? -18.946 -10.417 35.689 1.00 91.12 236 VAL A O 1
ATOM 1924 N N . PHE A 1 237 ? -17.855 -11.050 33.833 1.00 91.00 237 PHE A N 1
ATOM 1925 C CA . PHE A 1 237 ? -18.683 -12.217 33.550 1.00 91.00 237 PHE A CA 1
ATOM 1926 C C . PHE A 1 237 ? -17.900 -13.506 33.805 1.00 91.00 237 PHE A C 1
ATOM 1928 O O . PHE A 1 237 ? -16.841 -13.721 33.216 1.00 91.00 237 PHE A O 1
ATOM 1935 N N . GLU A 1 238 ? -18.400 -14.375 34.680 1.00 90.31 238 GLU A N 1
ATOM 1936 C CA . GLU A 1 238 ? -17.753 -15.652 34.991 1.00 90.31 238 GLU A CA 1
ATOM 1937 C C . GLU A 1 238 ? -18.275 -16.763 34.075 1.00 90.31 238 GLU A C 1
ATOM 1939 O O . GLU A 1 238 ? -19.453 -17.118 34.104 1.00 90.31 238 GLU A O 1
ATOM 1944 N N . ILE A 1 239 ? -17.381 -17.338 33.265 1.00 90.94 239 ILE A N 1
ATOM 1945 C CA . ILE A 1 239 ? -17.660 -18.560 32.506 1.00 90.94 239 ILE A CA 1
ATOM 1946 C C . ILE A 1 239 ? -16.882 -19.704 33.154 1.00 90.94 239 ILE A C 1
ATOM 1948 O O . ILE A 1 239 ? -15.658 -19.781 33.030 1.00 90.94 239 ILE A O 1
ATOM 1952 N N . PHE A 1 240 ? -17.598 -20.612 33.823 1.00 89.25 240 PHE A N 1
ATOM 1953 C CA . PHE A 1 240 ? -17.008 -21.652 34.676 1.00 89.25 240 PHE A CA 1
ATOM 1954 C C . PHE A 1 240 ? -16.069 -21.027 35.724 1.00 89.25 240 PHE A C 1
ATOM 1956 O O . PHE A 1 240 ? -16.526 -20.228 36.530 1.00 89.25 240 PHE A O 1
ATOM 1963 N N . ASP A 1 241 ? -14.772 -21.341 35.677 1.00 90.00 241 ASP A N 1
ATOM 1964 C CA . ASP A 1 241 ? -13.750 -20.804 36.585 1.00 90.00 241 ASP A CA 1
ATOM 1965 C C . ASP A 1 241 ? -12.919 -19.665 35.950 1.00 90.00 241 ASP A C 1
ATOM 1967 O O . ASP A 1 241 ? -11.873 -19.278 36.478 1.00 90.00 241 ASP A O 1
ATOM 1971 N N . PHE A 1 242 ? -13.342 -19.133 34.794 1.00 91.75 242 PHE A N 1
ATOM 1972 C CA . PHE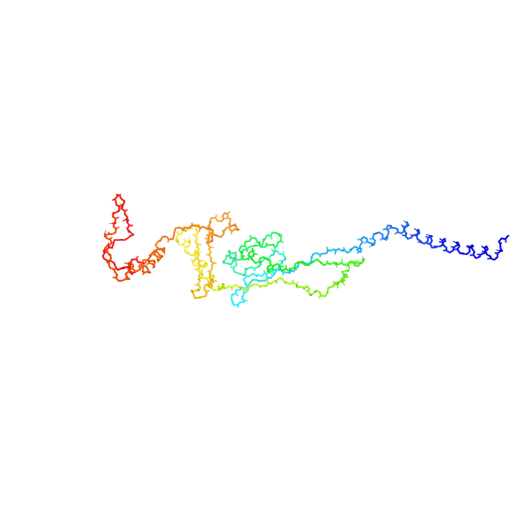 A 1 242 ? -12.618 -18.086 34.067 1.00 91.75 242 PHE A CA 1
ATOM 1973 C C . PHE A 1 242 ? -13.398 -16.760 34.049 1.00 91.75 242 PHE A C 1
ATOM 1975 O O . PHE A 1 242 ? -14.424 -16.662 33.370 1.00 91.75 242 PHE A O 1
ATOM 1982 N N . PRO A 1 243 ? -12.909 -15.707 34.737 1.00 92.19 243 PRO A N 1
ATOM 1983 C CA . PRO A 1 243 ? -13.529 -14.388 34.688 1.00 92.19 243 PRO A CA 1
ATOM 1984 C C . PRO A 1 243 ? -13.156 -13.658 33.391 1.00 92.19 243 PRO A C 1
ATOM 1986 O O . PRO A 1 243 ? -11.984 -13.362 33.138 1.00 92.19 243 PRO A O 1
ATOM 1989 N N . ILE A 1 244 ? -14.163 -13.315 32.592 1.00 92.31 244 ILE A N 1
ATOM 1990 C CA . ILE A 1 244 ? -14.058 -12.423 31.437 1.00 92.31 244 ILE A CA 1
ATOM 1991 C C . ILE A 1 244 ? -14.278 -10.996 31.928 1.00 92.31 244 ILE A C 1
ATOM 1993 O O . ILE A 1 244 ? -15.277 -10.705 32.580 1.00 92.31 244 ILE A O 1
ATOM 1997 N N . LYS A 1 245 ? -13.325 -10.110 31.639 1.00 92.38 245 LYS A N 1
ATOM 1998 C CA . LYS A 1 245 ? -13.336 -8.727 32.122 1.00 92.38 245 LYS A CA 1
ATOM 1999 C C . LYS A 1 245 ? -13.519 -7.752 30.977 1.00 92.38 245 LYS A C 1
ATOM 2001 O O . LYS A 1 245 ? -12.811 -7.843 29.973 1.00 92.38 245 LYS A O 1
ATOM 2006 N N . ASP A 1 246 ? -14.384 -6.776 31.196 1.00 90.69 246 ASP A N 1
ATOM 2007 C CA . ASP A 1 246 ? -14.520 -5.636 30.307 1.00 90.69 246 ASP A CA 1
ATOM 2008 C C . ASP A 1 246 ? -13.489 -4.548 30.621 1.00 90.69 246 ASP A C 1
ATOM 2010 O O . ASP A 1 246 ? -12.900 -4.476 31.702 1.00 90.69 246 ASP A O 1
ATOM 2014 N N . HIS A 1 247 ? -13.257 -3.688 29.631 1.00 87.94 247 HIS A N 1
ATOM 2015 C CA . HIS A 1 247 ? -12.396 -2.515 29.775 1.00 87.94 247 HIS A CA 1
ATOM 2016 C C . HIS A 1 247 ? -12.984 -1.462 30.732 1.00 87.94 247 HIS A C 1
ATOM 2018 O O . HIS A 1 247 ? -12.229 -0.726 31.364 1.00 87.94 247 HIS A O 1
ATOM 2024 N N . GLU A 1 248 ? -14.313 -1.419 30.856 1.00 88.81 248 GLU A N 1
ATOM 2025 C CA . GLU A 1 248 ? -15.079 -0.520 31.718 1.00 88.81 248 GLU A CA 1
ATOM 2026 C C . GLU A 1 248 ? -16.258 -1.274 32.351 1.00 88.81 248 GLU A C 1
ATOM 2028 O O . GLU A 1 248 ? -16.679 -2.319 31.857 1.00 88.81 248 GLU A O 1
ATOM 2033 N N . LYS A 1 249 ? -16.778 -0.751 33.467 1.00 91.75 249 LYS A N 1
ATOM 2034 C CA . LYS A 1 249 ? -17.924 -1.345 34.162 1.00 91.75 249 LYS A CA 1
ATOM 2035 C C . LYS A 1 249 ? -19.217 -0.824 33.562 1.00 91.75 249 LYS A C 1
ATOM 2037 O O . LYS A 1 249 ? -19.480 0.377 33.628 1.00 91.75 249 LYS A O 1
ATOM 2042 N N . TYR A 1 250 ? -20.026 -1.734 33.040 1.00 90.81 250 TYR A N 1
ATOM 2043 C CA . TYR A 1 250 ? -21.332 -1.413 32.488 1.00 90.81 250 TYR A CA 1
ATOM 2044 C C . TYR A 1 250 ? -22.423 -2.269 33.129 1.00 90.81 250 TYR A C 1
ATOM 2046 O O . TYR A 1 250 ? -22.201 -3.429 33.472 1.00 90.81 250 TYR A O 1
ATOM 2054 N N . GLY A 1 251 ? -23.606 -1.673 33.274 1.00 92.75 251 GLY A N 1
ATOM 2055 C CA . GLY A 1 251 ? -24.821 -2.358 33.700 1.00 92.75 251 GLY A CA 1
ATOM 2056 C C . GLY A 1 251 ? -25.644 -2.796 32.491 1.00 92.75 251 GLY A C 1
ATOM 2057 O O . GLY A 1 251 ? -25.202 -3.604 31.679 1.00 92.75 251 GLY A O 1
ATOM 2058 N N . TRP A 1 252 ? -26.848 -2.240 32.348 1.00 94.56 252 TRP A N 1
ATOM 2059 C CA . TRP A 1 252 ? -27.701 -2.490 31.186 1.00 94.56 252 TRP A CA 1
ATOM 2060 C C . TRP A 1 252 ? -27.237 -1.702 29.961 1.00 94.56 252 TRP A C 1
ATOM 2062 O O . TRP A 1 252 ? -27.289 -0.473 29.979 1.00 94.56 252 TRP A O 1
ATOM 2072 N N . LEU A 1 253 ? -26.886 -2.407 28.888 1.00 94.75 253 LEU A N 1
ATOM 2073 C CA . LEU A 1 253 ? -26.612 -1.829 27.573 1.00 94.75 253 LEU A CA 1
ATOM 2074 C C . LEU A 1 253 ? -27.493 -2.475 26.510 1.00 94.75 253 LEU A C 1
ATOM 2076 O O . LEU A 1 253 ? -27.826 -3.657 26.583 1.00 94.75 253 LEU A O 1
ATOM 2080 N N . THR A 1 254 ? -27.877 -1.696 25.509 1.00 94.62 254 THR A N 1
ATOM 2081 C CA . THR A 1 254 ? -28.480 -2.233 24.288 1.00 94.62 254 THR A CA 1
ATOM 2082 C C . THR A 1 254 ? -27.419 -2.889 23.409 1.00 94.62 254 THR A C 1
ATOM 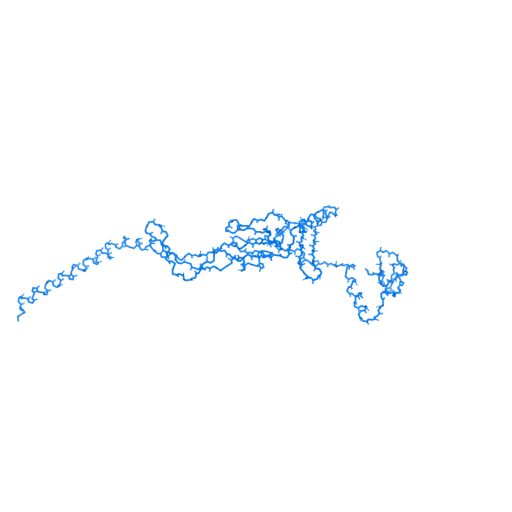2084 O O . THR A 1 254 ? -26.250 -2.512 23.451 1.00 94.62 254 THR A O 1
ATOM 2087 N N . PHE A 1 255 ? -27.818 -3.828 22.552 1.00 92.75 255 PHE A N 1
ATOM 2088 C CA . PHE A 1 255 ? -26.900 -4.485 21.620 1.00 92.75 255 PHE A CA 1
ATOM 2089 C C . PHE A 1 255 ? -26.137 -3.480 20.748 1.00 92.75 255 PHE A C 1
ATOM 2091 O O . PHE A 1 255 ? -24.942 -3.632 20.513 1.00 92.75 255 PHE A O 1
ATOM 2098 N N . LYS A 1 256 ? -26.806 -2.399 20.335 1.00 92.75 256 LYS A N 1
ATOM 2099 C CA . LYS A 1 256 ? -26.187 -1.286 19.609 1.00 92.75 256 LYS A CA 1
ATOM 2100 C C . LYS A 1 256 ? -25.111 -0.546 20.415 1.00 92.75 256 LYS A C 1
ATOM 2102 O O . LYS A 1 256 ? -24.176 -0.041 19.813 1.00 92.75 256 LYS A O 1
ATOM 2107 N N . GLU A 1 257 ? -25.261 -0.432 21.732 1.00 91.88 257 GLU A N 1
ATOM 2108 C CA . GLU A 1 257 ? -24.280 0.230 22.609 1.00 91.88 257 GLU A CA 1
ATOM 2109 C C . GLU A 1 257 ? -23.078 -0.669 22.934 1.00 91.88 257 GLU A C 1
ATOM 2111 O O . GLU A 1 257 ? -22.045 -0.167 23.365 1.00 91.88 257 GLU A O 1
ATOM 2116 N N . ILE A 1 258 ? -23.203 -1.986 22.734 1.00 89.62 258 ILE A N 1
ATOM 2117 C CA . ILE A 1 258 ? -22.132 -2.968 22.976 1.00 89.62 258 ILE A CA 1
ATOM 2118 C C . ILE A 1 258 ? -21.101 -3.001 21.831 1.00 89.62 258 ILE A C 1
ATOM 2120 O O . ILE A 1 258 ? -19.940 -3.362 22.063 1.00 89.62 258 ILE A O 1
ATOM 2124 N N . ILE A 1 259 ? -21.525 -2.668 20.606 1.00 85.19 259 ILE A N 1
ATOM 2125 C CA . ILE A 1 259 ? -20.696 -2.642 19.385 1.00 85.19 259 ILE A CA 1
ATOM 2126 C C . ILE A 1 259 ? -19.936 -1.319 19.294 1.00 85.19 259 ILE A C 1
ATOM 2128 O O . ILE A 1 259 ? -18.698 -1.387 19.113 1.00 85.19 259 ILE A O 1
#

Sequence (259 aa):
MVDSRIRIILFIFILSFFVVISRLFQIQVIGYKRFSQLAKKQFPKVNIWKPRRGNIYDSKGRIVALTVEEGERFIPEGEGLEVFVGFLNWKGEGASGIEYLFNDVLKGEVKKVKWMRDVRGRKILRVNCGDVLKEEGNSIYLTIERPVQYKLYSLIKEALIKYNGNWAAGIVQDVYSGEIIGFSYVDRSNRKKWISNPLITRFFEPGSTLKIIPAAAAIEEGVFSPQDKFWCEEGVFEIFDFPIKDHEKYGWLTFKEII

Solvent-accessible surface area (backbone atoms only — not comparable to full-atom values): 14920 Å² total; per-residue (Å²): 132,85,54,71,68,59,55,50,53,52,49,55,52,52,52,52,51,49,52,53,51,52,52,47,44,47,50,66,63,71,33,29,68,61,54,52,51,51,49,65,53,40,52,65,48,76,41,78,44,68,28,44,53,30,38,34,23,26,63,85,68,48,76,51,34,39,60,79,50,97,54,41,74,48,44,85,71,43,73,58,46,42,75,45,44,38,46,56,38,100,85,48,45,38,65,25,49,48,33,35,76,42,29,71,52,22,41,36,78,68,45,81,42,59,37,34,34,42,91,86,68,49,77,44,85,61,76,91,56,95,64,82,76,64,67,52,14,48,62,49,73,37,65,32,36,65,72,53,30,52,52,50,36,52,51,43,53,50,48,33,62,76,68,68,50,62,58,40,67,53,75,39,65,42,86,87,80,63,41,50,30,22,62,38,71,52,63,72,77,65,86,52,86,73,79,61,60,58,85,80,72,55,88,74,84,67,64,75,74,51,49,57,56,64,51,50,50,36,44,74,74,63,77,46,55,64,76,43,72,44,74,46,56,63,21,50,47,72,56,88,95,45,77,46,72,54,99,59,71,38,52,80,40,33,49,61,75,74,104

Radius of gyration: 37.8 Å; Cα contacts (8 Å, |Δi|>4): 378; chains: 1; bounding box: 81×47×122 Å

Nearest PDB structures (foldseek):
  3equ-assembly1_A  TM=8.434E-01  e=5.616E-14  Neisseria gonorrhoeae
  3eqv-assembly1_A  TM=8.377E-01  e=1.429E-13  Neisseria gonorrhoeae
  5ksh-assembly2_B  TM=8.294E-01  e=2.209E-12  Neisseria gonorrhoeae
  3equ-assembly2_B  TM=7.954E-01  e=3.635E-12  Neisseria gonorrhoeae
  4ye5-assembly1_A  TM=7.854E-01  e=8.174E-09  Bifidobacterium adolescentis ATCC 15703

Mean predicted aligned error: 12.55 Å

pLDDT: mean 84.57, std 12.46, range [48.94, 96.88]

Secondary structure (DSSP, 8-state):
---HHHHHHHHHHHHHHHHHHHHHHIIIIISHHHHHHHHHHH--EEEEEPPBPPPEE-TTS-EEEEE-STT-EE-TTTHHHHHHH--B-TTS-B-SHHHHHTHHHHH---EEEEEEE-TTS-EE------S---SBPPPEE-S--HHHHHHHHHHHHHHHHHTT-SEEEEEEE-TTT--EEEEEEEETT-TTTTT--HHHH-----GGGGGHHHHHHHHHTTS--TT-EEE-GGGEEEETTEEEE-SS--SEEEHHHH-